Protein AF-A0A1S8A6Z8-F1 (afdb_monomer)

Sequence (229 aa):
MTPSEAELYKDLPVLFHVEEGFFMEPSAETHELKICDEHPGYINPVYGRSSPDAGGDGTSEGERRVVIGFKPFARRQIPLKSEERIRALLRDTMPHLAARSFSLARICWDADTVDRLPLIDWYTASGNGRDDVSDRRDADGDGGSVEGGGRLLLAVGGSGHCFKTMPAMGQVVLELLEGRIDDRTRRAFRWRPEIAQGRDWWDVQGRWGARGEVMDFNKVQGWTGIGED

Radius of gyration: 22.8 Å; Cα contacts (8 Å, |Δi|>4): 322; chains: 1; bounding box: 58×31×69 Å

InterPro domains:
  IPR036188 FAD/NAD(P)-binding domain superfamily [G3DSA:3.50.50.60] (144-196)
  IPR045170 MTOX family [PTHR10961] (4-194)

Foldseek 3Di:
DPPVVLVVQPPPDWDADQAQWIWHRADPVPRAIDIFGFALEAWAFDWDFDDPDDDDPDDDDDGPTDGPDTDDDWDFWAFVVRLVSRLVVCCVPPVVCSPDDHQTGIDDDAAADLLLFWAWAKFKADPVRPDTPSPPPVLPPDDPPPPPIDIDTDGGHNSPPCVVVVVPSVVQNVCNVVVNHDPVSCVRNYDDCPSCVVDDPFDSNPGHYDVNTHHYPVPRPDIDPNPPD

Structure (mmCIF, N/CA/C/O backbone):
data_AF-A0A1S8A6Z8-F1
#
_entry.id   AF-A0A1S8A6Z8-F1
#
loop_
_atom_site.group_PDB
_atom_site.id
_atom_site.type_symbol
_atom_site.label_atom_id
_atom_site.label_alt_id
_atom_site.label_comp_id
_atom_site.label_asym_id
_atom_site.label_entity_id
_atom_site.label_seq_id
_atom_site.pdbx_PDB_ins_code
_atom_site.Cartn_x
_atom_site.Cartn_y
_atom_site.Cartn_z
_atom_site.occupancy
_atom_site.B_iso_or_equiv
_atom_site.auth_seq_id
_atom_site.auth_comp_id
_atom_site.auth_asym_id
_atom_site.auth_atom_id
_atom_site.pdbx_PDB_model_num
ATOM 1 N N . MET A 1 1 ? -7.132 1.508 22.337 1.00 91.50 1 MET A N 1
ATOM 2 C CA . MET A 1 1 ? -7.679 0.526 23.306 1.00 91.50 1 MET A CA 1
ATOM 3 C C . MET A 1 1 ? -7.284 0.980 24.702 1.00 91.50 1 MET A C 1
ATOM 5 O O . MET A 1 1 ? -6.374 1.799 24.807 1.00 91.50 1 MET A O 1
ATOM 9 N N . THR A 1 2 ? -7.963 0.544 25.768 1.00 94.81 2 THR A N 1
ATOM 10 C CA . THR A 1 2 ? -7.416 0.806 27.115 1.00 94.81 2 THR A CA 1
ATOM 11 C C . THR A 1 2 ? -6.123 0.000 27.291 1.00 94.81 2 THR A C 1
ATOM 13 O O . THR A 1 2 ? -5.979 -1.029 26.629 1.00 94.81 2 THR A O 1
ATOM 16 N N . PRO A 1 3 ? -5.194 0.400 28.179 1.00 96.31 3 PRO A N 1
ATOM 17 C CA . PRO A 1 3 ? -3.980 -0.384 28.418 1.00 96.31 3 PRO A CA 1
ATOM 18 C C . PRO A 1 3 ? -4.276 -1.839 28.818 1.00 96.31 3 PRO A C 1
ATOM 20 O O . PRO A 1 3 ? -3.665 -2.764 28.300 1.00 96.31 3 PRO A O 1
ATOM 23 N N . SER A 1 4 ? -5.278 -2.055 29.680 1.00 97.19 4 SER A N 1
ATOM 24 C CA . SER A 1 4 ? -5.689 -3.398 30.111 1.00 97.19 4 SER A CA 1
ATOM 25 C C . SER A 1 4 ? -6.292 -4.243 28.990 1.00 97.19 4 SER A C 1
ATOM 27 O O . SER A 1 4 ? -6.127 -5.457 28.984 1.00 97.19 4 SER A O 1
ATOM 29 N N . GLU A 1 5 ? -7.002 -3.618 28.052 1.00 96.75 5 GLU A N 1
ATOM 30 C CA . GLU A 1 5 ? -7.552 -4.307 26.893 1.00 96.75 5 GLU A CA 1
ATOM 31 C C . GLU A 1 5 ? -6.456 -4.623 25.874 1.00 96.75 5 GLU A C 1
ATOM 33 O O . GLU A 1 5 ? -6.448 -5.722 25.340 1.00 96.75 5 GLU A O 1
ATOM 38 N N . ALA A 1 6 ? -5.521 -3.698 25.634 1.00 97.31 6 ALA A N 1
ATOM 39 C CA . ALA A 1 6 ? -4.411 -3.888 24.701 1.00 97.31 6 ALA A CA 1
ATOM 40 C C . ALA A 1 6 ? -3.494 -5.054 25.103 1.00 97.31 6 ALA A C 1
ATOM 42 O O . ALA A 1 6 ? -3.029 -5.778 24.229 1.00 97.31 6 ALA A O 1
ATOM 43 N N . GLU A 1 7 ? -3.302 -5.293 26.404 1.00 97.19 7 GLU A N 1
ATOM 44 C CA . GLU A 1 7 ? -2.507 -6.426 26.901 1.00 97.19 7 GLU A CA 1
ATOM 45 C C . GLU A 1 7 ? -3.073 -7.787 26.458 1.00 97.19 7 GLU A C 1
ATOM 47 O O . GLU A 1 7 ? -2.315 -8.723 26.221 1.00 97.19 7 GLU A O 1
ATOM 52 N N . LEU A 1 8 ? -4.395 -7.902 26.261 1.00 97.12 8 LEU A N 1
ATOM 53 C CA . LEU A 1 8 ? -5.022 -9.133 25.752 1.00 97.12 8 LEU A CA 1
ATOM 54 C C . LEU A 1 8 ? -4.639 -9.445 24.295 1.00 97.12 8 LEU A C 1
ATOM 56 O O . LEU A 1 8 ? -4.905 -10.545 23.818 1.00 97.12 8 LEU A O 1
ATOM 60 N N . TYR A 1 9 ? -4.058 -8.472 23.590 1.00 97.56 9 TYR A N 1
ATOM 61 C CA . TYR A 1 9 ? -3.721 -8.527 22.169 1.00 97.56 9 TYR A CA 1
ATOM 62 C C . TYR A 1 9 ? -2.212 -8.555 21.911 1.00 97.56 9 TYR A C 1
ATOM 64 O O . TYR A 1 9 ? -1.786 -8.429 20.764 1.00 97.56 9 TYR A O 1
ATOM 72 N N . LYS A 1 10 ? -1.407 -8.692 22.963 1.00 97.38 10 LYS A N 1
ATOM 73 C CA . LYS A 1 10 ? 0.047 -8.732 22.862 1.00 97.38 10 LYS A CA 1
ATOM 74 C C . LYS A 1 10 ? 0.531 -10.037 22.229 1.00 97.38 10 LYS A C 1
ATOM 76 O O . LYS A 1 10 ? -0.042 -11.099 22.479 1.00 97.38 10 LYS A O 1
ATOM 81 N N . ASP A 1 11 ? 1.598 -9.944 21.439 1.00 97.31 11 ASP A N 1
ATOM 82 C CA . ASP A 1 11 ? 2.242 -11.064 20.744 1.00 97.31 11 ASP A CA 1
ATOM 83 C C . ASP A 1 11 ? 1.278 -11.795 19.785 1.00 97.31 11 ASP A C 1
ATOM 85 O O . ASP A 1 11 ? 1.448 -12.978 19.468 1.00 97.31 11 ASP A O 1
ATOM 89 N N . LEU A 1 12 ? 0.241 -11.091 19.311 1.00 97.00 12 LEU A N 1
ATOM 90 C CA . LEU A 1 12 ? -0.694 -11.647 18.344 1.00 97.00 12 LEU A CA 1
ATOM 91 C C . LEU A 1 12 ? -0.006 -11.857 16.992 1.00 97.00 12 LEU A C 1
ATOM 93 O O . LEU A 1 12 ? 0.644 -10.944 16.472 1.00 97.00 12 LEU A O 1
ATOM 97 N N . PRO A 1 13 ? -0.214 -13.019 16.349 1.00 98.12 13 PRO A N 1
ATOM 98 C CA . PRO A 1 13 ? 0.192 -13.174 14.966 1.00 98.12 13 PRO A CA 1
ATOM 99 C C . PRO A 1 13 ? -0.590 -12.194 14.087 1.00 98.12 13 PRO A C 1
ATOM 101 O O . PRO A 1 13 ? -1.750 -11.871 14.354 1.00 98.12 13 PRO A O 1
ATOM 104 N N . VAL A 1 14 ? 0.029 -11.770 12.985 1.00 98.31 14 VAL A N 1
ATOM 105 C CA . VAL A 1 14 ? -0.692 -11.057 11.927 1.00 98.31 14 VAL A CA 1
ATOM 106 C C . VAL A 1 14 ? -1.772 -11.993 11.389 1.00 98.31 14 VAL A C 1
ATOM 108 O O . VAL A 1 14 ? -1.461 -13.035 10.809 1.00 98.31 14 VAL A O 1
ATOM 111 N N . LEU A 1 15 ? -3.037 -11.616 11.555 1.00 98.31 15 LEU A N 1
ATOM 112 C CA . LEU A 1 15 ? -4.138 -12.259 10.851 1.00 98.31 15 LEU A CA 1
ATOM 113 C C . LEU A 1 15 ? -4.282 -11.569 9.502 1.00 98.31 15 LEU A C 1
ATOM 115 O O . LEU A 1 15 ? -4.521 -10.365 9.460 1.00 98.31 15 LEU A O 1
ATOM 119 N N . PHE A 1 16 ? -4.146 -12.325 8.415 1.00 98.50 16 PHE A N 1
ATOM 120 C CA . PHE A 1 16 ? -4.312 -11.821 7.056 1.00 98.50 16 PHE A CA 1
ATOM 121 C C . PHE A 1 16 ? -5.267 -12.709 6.263 1.00 98.50 16 PHE A C 1
ATOM 123 O O . PHE A 1 16 ? -5.003 -13.894 6.062 1.00 98.50 16 PHE A O 1
ATOM 130 N N . HIS A 1 17 ? -6.355 -12.107 5.793 1.00 97.75 17 HIS A N 1
ATOM 131 C CA . HIS A 1 17 ? -7.292 -12.684 4.845 1.00 97.75 17 HIS A CA 1
ATOM 132 C C . HIS A 1 17 ? -7.170 -11.947 3.508 1.00 97.75 17 HIS A C 1
ATOM 134 O O . HIS A 1 17 ? -7.444 -10.750 3.424 1.00 97.75 17 HIS A O 1
ATOM 140 N N . VAL A 1 18 ? -6.775 -12.666 2.454 1.00 96.81 18 VAL A N 1
ATOM 141 C CA . VAL A 1 18 ? -6.385 -12.075 1.159 1.00 96.81 18 VAL A CA 1
ATOM 142 C C . VAL A 1 18 ? -7.516 -11.326 0.439 1.00 96.81 18 VAL A C 1
ATOM 144 O O . VAL A 1 18 ? -7.240 -10.508 -0.428 1.00 96.81 18 VAL A O 1
ATOM 147 N N . GLU A 1 19 ? -8.780 -11.574 0.787 1.00 97.06 19 GLU A N 1
ATOM 148 C CA . GLU A 1 19 ? -9.932 -10.882 0.183 1.00 97.06 19 GLU A CA 1
ATOM 149 C C . GLU A 1 19 ? -10.592 -9.845 1.104 1.00 97.06 19 GLU A C 1
ATOM 151 O O . GLU A 1 19 ? -11.479 -9.112 0.670 1.00 97.06 19 GLU A O 1
ATOM 156 N N . GLU A 1 20 ? -10.188 -9.771 2.374 1.00 97.56 20 GLU A N 1
ATOM 157 C CA . GLU A 1 20 ? -10.876 -8.921 3.359 1.00 97.56 20 GLU A CA 1
ATOM 158 C C . GLU A 1 20 ? -9.945 -7.908 4.011 1.00 97.56 20 GLU A C 1
ATOM 160 O O . GLU A 1 20 ? -10.309 -6.738 4.138 1.00 97.56 20 GLU A O 1
ATOM 165 N N . GLY A 1 21 ? -8.741 -8.321 4.409 1.00 98.44 21 GLY A N 1
ATOM 166 C CA . GLY A 1 21 ? -7.818 -7.447 5.116 1.00 98.44 21 GLY A CA 1
ATOM 167 C C . GLY A 1 21 ? -6.939 -8.143 6.136 1.00 98.44 21 GLY A C 1
ATOM 168 O O . GLY A 1 21 ? -6.897 -9.368 6.256 1.00 98.44 21 GLY A O 1
ATOM 169 N N . PHE A 1 22 ? -6.221 -7.326 6.895 1.00 98.69 22 PHE A N 1
ATOM 170 C CA . PHE A 1 22 ? -5.400 -7.775 8.010 1.00 98.69 22 PHE A CA 1
ATOM 171 C C . PHE A 1 22 ? -5.422 -6.777 9.156 1.00 98.69 22 PHE A C 1
ATOM 173 O O . PHE A 1 22 ? -5.725 -5.593 8.982 1.00 98.69 22 PHE A O 1
ATOM 180 N N . PHE A 1 23 ? -5.005 -7.246 10.323 1.00 98.62 23 PHE A N 1
ATOM 181 C CA . PHE A 1 23 ? -4.648 -6.388 11.441 1.00 98.62 23 PHE A CA 1
ATOM 182 C C . PHE A 1 23 ? -3.351 -6.862 12.091 1.00 98.62 23 PHE A C 1
ATOM 184 O O . PHE A 1 23 ? -2.922 -8.004 11.927 1.00 98.62 23 PHE A O 1
ATOM 191 N N . MET A 1 24 ? -2.708 -5.945 12.803 1.00 98.38 24 MET A N 1
ATOM 192 C CA . MET A 1 24 ? -1.557 -6.23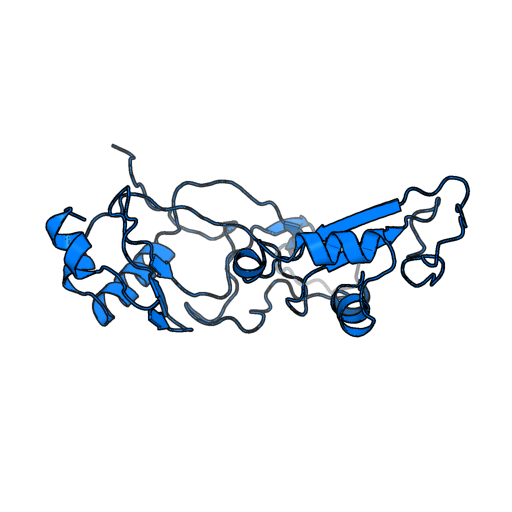3 13.658 1.00 98.38 24 MET A CA 1
ATOM 193 C C . MET A 1 24 ? -1.919 -5.911 15.097 1.00 98.38 24 MET A C 1
ATOM 195 O O . MET A 1 24 ? -2.859 -5.148 15.323 1.00 98.38 24 MET A O 1
ATOM 199 N N . GLU A 1 25 ? -1.168 -6.469 16.043 1.00 98.00 25 GLU A N 1
ATOM 200 C CA . GLU A 1 25 ? -1.324 -6.152 17.460 1.00 98.00 25 GLU A CA 1
ATOM 201 C C . GLU A 1 25 ? -1.286 -4.632 17.730 1.00 98.00 25 GLU A C 1
ATOM 203 O O . GLU A 1 25 ? -0.705 -3.867 16.946 1.00 98.00 25 GLU A O 1
ATOM 208 N N . PRO A 1 26 ? -1.921 -4.163 18.819 1.00 98.31 26 PRO A N 1
ATOM 209 C CA . PRO A 1 26 ? -1.897 -2.759 19.184 1.00 98.31 26 PRO A CA 1
ATOM 210 C C . PRO A 1 26 ? -0.473 -2.243 19.388 1.00 98.31 26 PRO A C 1
ATOM 212 O O . PRO A 1 26 ? 0.385 -2.925 19.943 1.00 98.31 26 PRO A O 1
ATOM 215 N N . SER A 1 27 ? -0.234 -0.992 19.002 1.00 97.50 27 SER A N 1
ATOM 216 C CA . SER A 1 27 ? 1.029 -0.315 19.308 1.00 97.50 27 SER A CA 1
ATOM 217 C C . SER A 1 27 ? 1.299 -0.299 20.818 1.00 97.50 27 SER A C 1
ATOM 219 O O . SER A 1 27 ? 0.431 0.094 21.598 1.00 97.50 27 SER A O 1
ATOM 221 N N . ALA A 1 28 ? 2.529 -0.629 21.220 1.00 95.75 28 ALA A N 1
ATOM 222 C CA . ALA A 1 28 ? 2.969 -0.556 22.615 1.00 95.75 28 ALA A CA 1
ATOM 223 C C . ALA A 1 28 ? 2.973 0.875 23.193 1.00 95.75 28 ALA A C 1
ATOM 225 O O . ALA A 1 28 ? 2.971 1.046 24.407 1.00 95.75 28 ALA A O 1
ATOM 226 N N . GLU A 1 29 ? 2.994 1.905 22.341 1.00 96.06 29 GLU A N 1
ATOM 227 C CA . GLU A 1 29 ? 3.042 3.309 22.769 1.00 96.06 29 GLU A CA 1
ATOM 228 C C . GLU A 1 29 ? 1.648 3.939 22.842 1.00 96.06 29 GLU A C 1
ATOM 230 O O . GLU A 1 29 ? 1.327 4.659 23.785 1.00 96.06 29 GLU A O 1
ATOM 235 N N . THR A 1 30 ? 0.813 3.687 21.831 1.00 97.56 30 THR A N 1
ATOM 236 C CA . THR A 1 30 ? -0.481 4.373 21.665 1.00 97.56 30 THR A CA 1
ATOM 237 C C . THR A 1 30 ? -1.682 3.477 21.952 1.00 97.56 30 THR A C 1
ATOM 239 O O . THR A 1 30 ? -2.800 3.973 22.105 1.00 97.56 30 THR A O 1
ATOM 242 N N . HIS A 1 31 ? -1.478 2.159 22.020 1.00 97.81 31 HIS A N 1
ATOM 243 C CA . HIS A 1 31 ? -2.533 1.149 22.114 1.00 97.81 31 HIS A CA 1
ATOM 244 C C . HIS A 1 31 ? -3.557 1.223 20.963 1.00 97.81 31 HIS A C 1
ATOM 246 O O . HIS A 1 31 ? -4.726 0.845 21.125 1.00 97.81 31 HIS A O 1
ATOM 252 N N . GLU A 1 32 ? -3.144 1.740 19.802 1.00 98.19 32 GLU A N 1
ATOM 253 C CA . GLU A 1 32 ? -3.932 1.748 18.569 1.00 98.19 32 GLU A CA 1
ATOM 254 C C . GLU A 1 32 ? -3.749 0.429 17.808 1.00 98.19 32 GLU A C 1
ATOM 256 O O . GLU A 1 32 ? -2.624 0.027 17.509 1.00 98.19 32 GLU A O 1
ATOM 261 N N . LEU A 1 33 ? -4.863 -0.232 17.477 1.00 98.31 33 LEU A N 1
ATOM 262 C CA . LEU A 1 33 ? -4.906 -1.444 16.658 1.00 98.31 33 LEU A CA 1
ATOM 263 C C . LEU A 1 33 ? -5.032 -1.045 15.183 1.00 98.31 33 LEU A C 1
ATOM 265 O O . LEU A 1 33 ? -6.052 -0.481 14.779 1.00 98.31 33 LEU A O 1
ATOM 269 N N . LYS A 1 34 ? -4.008 -1.327 14.371 1.00 98.56 34 LYS A N 1
ATOM 270 C CA . LYS A 1 34 ? -4.030 -0.987 12.941 1.00 98.56 34 LYS A CA 1
ATOM 271 C C . LYS A 1 34 ? -4.711 -2.089 12.138 1.00 98.56 34 LYS A C 1
ATOM 273 O O . LYS A 1 34 ? -4.309 -3.246 12.222 1.00 98.56 34 LYS A O 1
ATOM 278 N N . ILE A 1 35 ? -5.658 -1.696 11.292 1.00 98.75 35 ILE A N 1
ATOM 279 C CA . ILE A 1 35 ? -6.398 -2.583 10.392 1.00 98.75 35 ILE A CA 1
ATOM 280 C C . ILE A 1 35 ? -6.294 -2.030 8.970 1.00 98.75 35 ILE A C 1
ATOM 282 O O . ILE A 1 35 ? -6.311 -0.812 8.771 1.00 98.75 35 ILE A O 1
ATOM 286 N N . CYS A 1 36 ? -6.180 -2.914 7.989 1.00 98.75 36 CYS A N 1
ATOM 287 C CA . CYS A 1 36 ? -6.230 -2.584 6.569 1.00 98.75 36 CYS A CA 1
ATOM 288 C C . CYS A 1 36 ? -7.302 -3.448 5.907 1.00 98.75 36 CYS A C 1
ATOM 290 O O . CYS A 1 36 ? -7.292 -4.658 6.116 1.00 98.75 36 CYS A O 1
ATOM 292 N N . ASP A 1 37 ? -8.200 -2.849 5.120 1.00 98.56 37 ASP A N 1
ATOM 293 C CA . ASP A 1 37 ? -9.045 -3.598 4.191 1.00 98.56 37 ASP A CA 1
ATOM 294 C C . ASP A 1 37 ? -8.237 -3.978 2.947 1.00 98.56 37 ASP A C 1
ATOM 296 O O . ASP A 1 37 ? -7.605 -3.120 2.329 1.00 98.56 37 ASP A O 1
ATOM 300 N N . GLU A 1 38 ? -8.243 -5.258 2.581 1.00 98.62 38 GLU A N 1
ATOM 301 C CA . GLU A 1 38 ? -7.541 -5.729 1.384 1.00 98.62 38 GLU A CA 1
ATOM 302 C C . GLU A 1 38 ? -8.390 -5.445 0.138 1.00 98.62 38 GLU A C 1
ATOM 304 O O . GLU A 1 38 ? -9.608 -5.649 0.117 1.00 98.62 38 GLU A O 1
ATOM 309 N N . HIS A 1 39 ? -7.742 -4.916 -0.897 1.00 98.56 39 HIS A N 1
ATOM 310 C CA . HIS A 1 39 ? -8.336 -4.638 -2.202 1.00 98.56 39 HIS A CA 1
ATOM 311 C C . HIS A 1 39 ? -7.232 -4.379 -3.244 1.00 98.56 39 HIS A C 1
ATOM 313 O O . HIS A 1 39 ? -6.129 -3.964 -2.871 1.00 98.56 39 HIS A O 1
ATOM 319 N N . PRO A 1 40 ? -7.521 -4.456 -4.558 1.00 98.50 40 PRO A N 1
ATOM 320 C CA . PRO A 1 40 ? -6.519 -4.211 -5.601 1.00 98.50 40 PRO A CA 1
ATOM 321 C C . PRO A 1 40 ? -5.852 -2.833 -5.603 1.00 98.50 40 PRO A C 1
ATOM 323 O O . PRO A 1 40 ? -4.755 -2.686 -6.133 1.00 98.50 40 PRO A O 1
ATOM 326 N N . GLY A 1 41 ? -6.467 -1.836 -4.967 1.00 98.38 41 GLY A N 1
ATOM 327 C CA . GLY A 1 41 ? -5.871 -0.519 -4.751 1.00 98.38 41 GLY A CA 1
ATOM 328 C C . GLY A 1 41 ? -6.738 0.606 -5.292 1.00 98.38 41 GLY A C 1
ATOM 329 O O . GLY A 1 41 ? -7.711 0.379 -6.009 1.00 98.38 41 GLY A O 1
ATOM 330 N N . TYR A 1 42 ? -6.370 1.834 -4.939 1.00 98.62 42 TYR A N 1
ATOM 331 C CA . TYR A 1 42 ? -6.913 3.037 -5.557 1.00 98.62 42 TYR A CA 1
ATOM 332 C C . TYR A 1 42 ? -5.814 3.740 -6.353 1.00 98.62 42 TYR A C 1
ATOM 334 O O . TYR A 1 42 ? -4.711 3.952 -5.848 1.00 98.62 42 TYR A O 1
ATOM 342 N N . ILE A 1 43 ? -6.148 4.177 -7.562 1.00 98.31 43 ILE A N 1
ATOM 343 C CA . ILE A 1 43 ? -5.353 5.103 -8.368 1.00 98.31 43 ILE A CA 1
ATOM 344 C C . ILE A 1 43 ? -6.004 6.490 -8.370 1.00 98.31 43 ILE A C 1
ATOM 346 O O . ILE A 1 43 ? -7.197 6.642 -8.104 1.00 98.31 43 ILE A O 1
ATOM 350 N N . ASN A 1 44 ? -5.216 7.525 -8.672 1.00 98.31 44 ASN A N 1
ATOM 351 C CA . ASN A 1 44 ? -5.724 8.881 -8.907 1.00 98.31 44 ASN A CA 1
ATOM 352 C C . ASN A 1 44 ? -5.356 9.345 -10.326 1.00 98.31 44 ASN A C 1
ATOM 354 O O . ASN A 1 44 ? -4.410 10.130 -10.483 1.00 98.31 44 ASN A O 1
ATOM 358 N N . PRO A 1 45 ? -6.021 8.794 -11.359 1.00 96.88 45 PRO A N 1
ATOM 359 C CA . PRO A 1 45 ? -5.769 9.140 -12.746 1.00 96.88 45 PRO A CA 1
ATOM 360 C C . PRO A 1 45 ? -6.081 10.613 -13.010 1.00 96.88 45 PRO A C 1
ATOM 362 O O . PRO A 1 45 ? -7.092 11.158 -12.566 1.00 96.88 45 PRO A O 1
ATOM 365 N N . VAL A 1 46 ? -5.202 11.244 -13.778 1.00 95.81 46 VAL A N 1
ATOM 366 C CA . VAL A 1 46 ? -5.446 12.525 -14.433 1.00 95.81 46 VAL A CA 1
ATOM 367 C C . VAL A 1 46 ? -5.939 12.212 -15.837 1.00 95.81 46 VAL A C 1
ATOM 369 O O . VAL A 1 46 ? -5.257 11.538 -16.611 1.00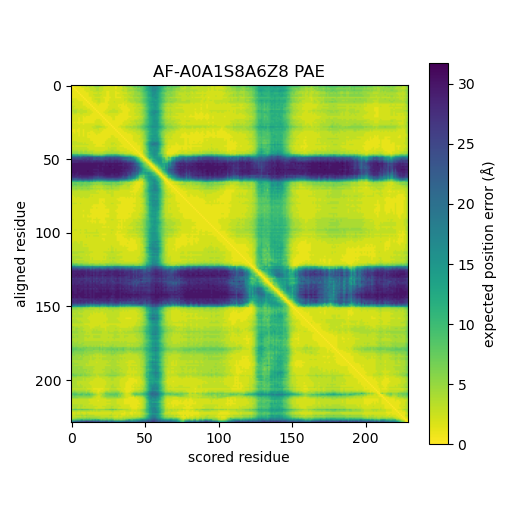 95.81 46 VAL A O 1
ATOM 372 N N . TYR A 1 47 ? -7.136 12.691 -16.157 1.00 93.50 47 TYR A N 1
ATOM 373 C CA . TYR A 1 47 ? -7.772 12.457 -17.445 1.00 93.50 47 TYR A CA 1
ATOM 374 C C . TYR A 1 47 ? -7.514 13.622 -18.404 1.00 93.50 47 TYR A C 1
ATOM 376 O O . TYR A 1 47 ? -7.783 14.777 -18.073 1.00 93.50 47 TYR A O 1
ATOM 384 N N . GLY A 1 48 ? -7.023 13.308 -19.601 1.00 87.38 48 GLY A N 1
ATOM 385 C CA . GLY A 1 48 ? -6.918 14.232 -20.728 1.00 87.38 48 GLY A CA 1
ATOM 386 C C . GLY A 1 48 ? -8.028 14.005 -21.755 1.00 87.38 48 GLY A C 1
ATOM 387 O O . GLY A 1 48 ? -8.720 12.981 -21.739 1.00 87.38 48 GLY A O 1
ATOM 388 N N . ARG A 1 49 ? -8.189 14.958 -22.677 1.00 80.12 49 ARG A N 1
ATOM 389 C CA . ARG A 1 49 ? -9.015 14.764 -23.876 1.00 80.12 49 ARG A CA 1
ATOM 390 C C . ARG A 1 49 ? -8.248 13.909 -24.883 1.00 80.12 49 ARG A C 1
ATOM 392 O O . ARG A 1 49 ? -7.083 14.192 -25.149 1.00 80.12 49 ARG A O 1
ATOM 399 N N . SER A 1 50 ? -8.889 12.895 -25.460 1.00 65.38 50 SER A N 1
ATOM 400 C CA . SER A 1 50 ? -8.362 12.232 -26.656 1.00 65.38 50 SER A CA 1
ATOM 401 C C . SER A 1 50 ? -8.447 13.188 -27.851 1.00 65.38 50 SER A C 1
ATOM 403 O O . SER A 1 50 ? -9.504 13.783 -28.066 1.00 65.38 50 SER A O 1
ATOM 405 N N . SER A 1 51 ? -7.377 13.332 -28.640 1.00 54.97 51 SER A N 1
ATOM 406 C CA . SER A 1 51 ? -7.466 14.042 -29.926 1.00 54.97 51 SER A CA 1
ATOM 407 C C . SER A 1 51 ? -8.366 13.246 -30.885 1.00 54.97 51 SER A C 1
ATOM 409 O O . SER A 1 51 ? -8.241 12.018 -30.922 1.00 54.97 51 SER A O 1
ATOM 411 N N . PRO A 1 52 ? -9.271 13.885 -31.645 1.00 52.72 52 PRO A N 1
ATOM 412 C CA . PRO A 1 52 ? -10.140 13.203 -32.594 1.00 52.72 52 PRO A CA 1
ATOM 413 C C . PRO A 1 52 ? -9.381 12.909 -33.895 1.00 52.72 52 PRO A C 1
ATOM 415 O O . PRO A 1 52 ? -9.708 13.474 -34.924 1.00 52.72 52 PRO A O 1
ATOM 418 N N . ASP A 1 53 ? -8.366 12.046 -33.869 1.00 51.81 53 ASP A N 1
ATOM 419 C CA . ASP A 1 53 ? -7.672 11.621 -35.093 1.00 51.81 53 ASP A CA 1
ATOM 420 C C . ASP A 1 53 ? -7.449 10.107 -35.103 1.00 51.81 53 ASP A C 1
ATOM 422 O O . ASP A 1 53 ? -6.371 9.607 -34.791 1.00 51.81 53 ASP A O 1
ATOM 426 N N . ALA A 1 54 ? -8.511 9.382 -35.464 1.00 43.81 54 ALA A N 1
ATOM 427 C CA . ALA A 1 54 ? -8.452 8.074 -36.120 1.00 43.81 54 ALA A CA 1
ATOM 428 C C . ALA A 1 54 ? -9.841 7.711 -36.685 1.00 43.81 54 ALA A C 1
ATOM 430 O O . ALA A 1 54 ? -10.601 6.991 -36.049 1.00 43.81 54 ALA A O 1
ATOM 431 N N . GLY A 1 55 ? -10.184 8.247 -37.864 1.00 46.25 55 GLY A N 1
ATOM 432 C CA . GLY A 1 55 ? -11.070 7.621 -38.867 1.00 46.25 55 GLY A CA 1
ATOM 433 C C . GLY A 1 55 ? -12.351 6.893 -38.421 1.00 46.25 55 GLY A C 1
ATOM 434 O O . GLY A 1 55 ? -12.667 5.861 -39.005 1.00 46.25 55 GLY A O 1
ATOM 435 N N . GLY A 1 56 ? -13.080 7.389 -37.420 1.00 47.88 56 GLY A N 1
ATOM 436 C CA . GLY A 1 56 ? -14.317 6.776 -36.929 1.00 47.88 56 GLY A CA 1
ATOM 437 C C . GLY A 1 56 ? -15.561 7.497 -37.438 1.00 47.88 56 GLY A C 1
ATOM 438 O O . GLY A 1 56 ? -15.716 8.696 -37.217 1.00 47.88 56 GLY A O 1
ATOM 439 N N . ASP A 1 57 ? -16.436 6.754 -38.109 1.00 44.72 57 ASP A N 1
ATOM 440 C CA . ASP A 1 57 ? -17.767 7.168 -38.551 1.00 44.72 57 ASP A CA 1
ATOM 441 C C . ASP A 1 57 ? -18.609 7.694 -37.375 1.00 44.72 57 ASP A C 1
ATOM 443 O O . ASP A 1 57 ? -19.020 6.931 -36.508 1.00 44.72 57 ASP A O 1
ATOM 447 N N . GLY A 1 58 ? -18.800 9.015 -37.323 1.00 47.31 58 GLY A N 1
ATOM 448 C CA . GLY A 1 58 ? -20.111 9.660 -37.183 1.00 47.31 58 GLY A CA 1
ATOM 449 C C . GLY A 1 58 ? -21.031 9.364 -35.992 1.00 47.31 58 GLY A C 1
ATOM 450 O O . GLY A 1 58 ? -22.086 9.992 -35.922 1.00 47.31 58 GLY A O 1
ATOM 451 N N . THR A 1 59 ? -20.704 8.484 -35.046 1.00 45.62 59 THR A N 1
ATOM 452 C CA . THR A 1 59 ? -21.607 8.154 -33.934 1.00 45.62 59 THR A CA 1
ATOM 453 C C . THR A 1 59 ? -21.167 8.829 -32.644 1.00 45.62 59 THR A C 1
ATOM 455 O O . THR A 1 59 ? -20.112 8.542 -32.081 1.00 45.62 59 THR A O 1
ATOM 458 N N . SER A 1 60 ? -22.009 9.744 -32.176 1.00 49.78 60 SER A N 1
ATOM 459 C CA . SER A 1 60 ? -21.918 10.441 -30.900 1.00 49.78 60 SER A CA 1
ATOM 460 C C . SER A 1 60 ? -21.950 9.471 -29.710 1.00 49.78 60 SER A C 1
ATOM 462 O O . SER A 1 60 ? -23.024 9.113 -29.233 1.00 49.78 60 SER A O 1
ATOM 464 N N . GLU A 1 61 ? -20.785 9.110 -29.181 1.00 46.69 61 GLU A N 1
ATOM 465 C CA . GLU A 1 61 ? -20.627 8.602 -27.815 1.00 46.69 61 GLU A CA 1
ATOM 466 C C . GLU A 1 61 ? -19.530 9.417 -27.116 1.00 46.69 61 GLU A C 1
ATOM 468 O O . GLU A 1 61 ? -18.525 9.777 -27.726 1.00 46.69 61 GLU A O 1
ATOM 473 N N . GLY A 1 62 ? -19.796 9.813 -25.867 1.00 51.59 62 GLY A N 1
ATOM 474 C CA . GLY A 1 62 ? -19.141 10.921 -25.161 1.00 51.59 62 GLY A CA 1
ATOM 475 C C . GLY A 1 62 ? -17.608 10.922 -25.165 1.00 51.59 62 GLY A C 1
ATOM 476 O O . GLY A 1 62 ? -16.978 9.873 -25.243 1.00 51.59 62 GLY A O 1
ATOM 477 N N . GLU A 1 63 ? -17.024 12.127 -25.045 1.00 53.56 63 GLU A N 1
ATOM 478 C CA . GLU A 1 63 ? -15.573 12.384 -25.010 1.00 53.56 63 GLU A CA 1
ATOM 479 C C . GLU A 1 63 ? -14.806 11.253 -24.302 1.00 53.56 63 GLU A C 1
ATOM 481 O O . GLU A 1 63 ? -14.847 11.121 -23.073 1.00 53.56 63 GLU A O 1
ATOM 486 N N . ARG A 1 64 ? -14.094 10.429 -25.080 1.00 61.06 64 ARG A N 1
ATOM 487 C CA . ARG A 1 64 ? -13.301 9.315 -24.559 1.00 61.06 64 ARG A CA 1
ATOM 488 C C . ARG A 1 64 ? -12.113 9.896 -23.791 1.00 61.06 64 ARG A C 1
ATOM 490 O O . ARG A 1 64 ? -11.116 10.326 -24.363 1.00 61.06 64 ARG A O 1
ATOM 497 N N . ARG A 1 65 ? -12.236 9.983 -22.470 1.00 76.25 65 ARG A N 1
ATOM 498 C CA . ARG A 1 65 ? -11.156 10.467 -21.605 1.00 76.25 65 ARG A CA 1
ATOM 499 C C . ARG A 1 65 ? -10.053 9.421 -21.530 1.00 76.25 65 ARG A C 1
ATOM 501 O O . ARG A 1 65 ? -10.317 8.267 -21.206 1.00 76.25 65 ARG A O 1
ATOM 508 N N . VAL A 1 66 ? -8.822 9.837 -21.805 1.00 86.00 66 VAL A N 1
ATOM 509 C CA . VAL A 1 66 ? -7.629 8.984 -21.712 1.00 86.00 66 VAL A CA 1
ATOM 510 C C . VAL A 1 66 ? -6.848 9.329 -20.451 1.00 86.00 66 VAL A C 1
ATOM 512 O O . VAL A 1 66 ? -6.767 10.497 -20.066 1.00 86.00 66 VAL A O 1
ATOM 515 N N . VAL A 1 67 ? -6.290 8.320 -19.783 1.00 91.38 67 VAL A N 1
ATOM 516 C CA . VAL A 1 67 ? -5.408 8.535 -18.629 1.00 91.38 67 VAL A CA 1
ATOM 517 C C . VAL A 1 67 ? -4.074 9.071 -19.145 1.00 91.38 67 VAL A C 1
ATOM 519 O O . VAL A 1 67 ? -3.399 8.398 -19.918 1.00 91.38 67 VAL A O 1
ATOM 522 N N . ILE A 1 68 ? -3.706 10.286 -18.733 1.00 92.25 68 ILE A N 1
ATOM 523 C CA . ILE A 1 68 ? -2.450 10.951 -19.135 1.00 92.25 68 ILE A CA 1
ATOM 524 C C . ILE A 1 68 ? -1.406 10.978 -18.013 1.00 92.25 68 ILE A C 1
ATOM 526 O O . ILE A 1 68 ? -0.293 11.458 -18.205 1.00 92.25 68 ILE A O 1
ATOM 530 N N . GLY A 1 69 ? -1.764 10.487 -16.829 1.00 93.62 69 GLY A N 1
ATOM 531 C CA . GLY A 1 69 ? -0.868 10.399 -15.686 1.00 93.62 69 GLY A CA 1
ATOM 532 C C . GLY A 1 69 ? -1.612 10.094 -14.395 1.00 93.62 69 GLY A C 1
ATOM 533 O O . GLY A 1 69 ? -2.826 9.897 -14.392 1.00 93.62 69 GLY A O 1
ATOM 534 N N . PHE A 1 70 ? -0.874 10.098 -13.288 1.00 96.56 70 PHE A N 1
ATOM 535 C CA . PHE A 1 70 ? -1.392 9.841 -11.948 1.00 96.56 70 PHE A CA 1
ATOM 536 C C . PHE A 1 70 ? -0.831 10.866 -10.973 1.00 96.56 70 PHE A C 1
ATOM 538 O O . PHE A 1 70 ? 0.341 11.234 -11.066 1.00 96.56 70 PHE A O 1
ATOM 545 N N . LYS A 1 71 ? -1.653 11.323 -10.027 1.00 96.62 71 LYS A N 1
ATOM 546 C CA . LYS A 1 71 ? -1.229 12.321 -9.039 1.00 96.62 71 LYS A CA 1
ATOM 547 C C . LYS A 1 71 ? -1.511 11.846 -7.613 1.00 96.62 71 LYS A C 1
ATOM 549 O O . LYS A 1 71 ? -2.654 11.943 -7.170 1.00 96.62 71 LYS A O 1
ATOM 554 N N . PRO A 1 72 ? -0.500 11.384 -6.861 1.00 98.06 72 PRO A N 1
ATOM 555 C CA . PRO A 1 72 ? -0.665 11.114 -5.440 1.00 98.06 72 PRO A CA 1
ATOM 556 C C . PRO A 1 72 ? -1.108 12.369 -4.678 1.00 98.06 72 PRO A C 1
ATOM 558 O O . PRO A 1 72 ? -0.743 13.494 -5.027 1.00 98.06 72 PRO A O 1
ATOM 561 N N . PHE A 1 73 ? -1.879 12.175 -3.614 1.00 98.44 73 PHE A N 1
ATOM 562 C CA . PHE A 1 73 ? -2.231 13.230 -2.666 1.00 98.44 73 PHE A CA 1
ATOM 563 C C . PHE A 1 73 ? -2.216 12.686 -1.240 1.00 98.44 73 PHE A C 1
ATOM 565 O O . PHE A 1 73 ? -2.424 11.494 -1.014 1.00 98.44 73 PHE A O 1
ATOM 572 N N . ALA A 1 74 ? -1.971 13.564 -0.271 1.00 98.38 74 ALA A N 1
ATOM 573 C CA . ALA A 1 74 ? -2.056 13.218 1.140 1.00 98.38 74 ALA A CA 1
ATOM 574 C C . ALA A 1 74 ? -3.487 13.430 1.643 1.00 98.38 74 ALA A C 1
ATOM 576 O O . ALA A 1 74 ? -4.096 14.468 1.383 1.00 98.38 74 ALA A O 1
ATOM 577 N N . ARG A 1 75 ? -4.019 12.459 2.390 1.00 97.94 75 ARG A N 1
ATOM 578 C CA . ARG A 1 75 ? -5.296 12.599 3.092 1.00 97.94 75 ARG A CA 1
ATOM 579 C C . ARG A 1 75 ? -5.312 11.732 4.349 1.00 97.94 75 ARG A C 1
ATOM 581 O O . ARG A 1 75 ? -5.018 10.540 4.287 1.00 97.94 75 ARG A O 1
ATOM 588 N N . ARG A 1 76 ? -5.671 12.342 5.482 1.00 98.31 76 ARG A N 1
ATOM 589 C CA . ARG A 1 76 ? -5.855 11.686 6.791 1.00 98.31 76 ARG A CA 1
ATOM 590 C C . ARG A 1 76 ? -7.312 11.268 7.015 1.00 98.31 76 ARG A C 1
ATOM 592 O O . ARG A 1 76 ? -7.891 11.538 8.052 1.00 98.31 76 ARG A O 1
ATOM 599 N N . GLN A 1 77 ? -7.893 10.670 5.984 1.00 98.50 77 GLN A N 1
ATOM 600 C CA . GLN A 1 77 ? -9.217 10.058 5.962 1.00 98.50 77 GLN A CA 1
ATOM 601 C C . GLN A 1 77 ? -9.156 8.899 4.959 1.00 98.50 77 GLN A C 1
ATOM 603 O O . GLN A 1 77 ? -8.265 8.877 4.099 1.00 98.50 77 GLN A O 1
ATOM 608 N N . ILE A 1 78 ? -10.103 7.969 5.031 1.00 98.75 78 ILE A N 1
ATOM 609 C CA . ILE A 1 78 ? -10.281 6.894 4.041 1.00 98.75 78 ILE A CA 1
ATOM 610 C C . ILE A 1 78 ? -11.660 7.008 3.379 1.00 98.75 78 ILE A C 1
ATOM 612 O O . ILE A 1 78 ? -12.541 7.680 3.921 1.00 98.75 78 ILE A O 1
ATOM 616 N N . PRO A 1 79 ? -11.879 6.405 2.199 1.00 98.62 79 PRO A N 1
ATOM 617 C CA . PRO A 1 79 ? -13.214 6.316 1.620 1.00 98.62 79 PRO A CA 1
ATOM 618 C C . PRO A 1 79 ? -14.183 5.613 2.579 1.00 98.62 79 PRO A C 1
ATOM 620 O O . PRO A 1 79 ? -13.807 4.628 3.215 1.00 98.62 79 PRO A O 1
ATOM 623 N N . LEU A 1 80 ? -15.449 6.039 2.623 1.00 98.56 80 LEU A N 1
ATOM 624 C CA . LEU A 1 80 ? -16.470 5.384 3.464 1.00 98.56 80 LEU A CA 1
ATOM 625 C C . LEU A 1 80 ? -16.608 3.884 3.148 1.00 98.56 80 LEU A C 1
ATOM 627 O O . LEU A 1 80 ? -16.806 3.066 4.039 1.00 98.56 80 LEU A O 1
ATOM 631 N N . LYS A 1 81 ? -16.412 3.494 1.881 1.00 98.19 81 LYS A N 1
ATOM 632 C CA . LYS A 1 81 ? -16.391 2.082 1.470 1.00 98.19 81 LYS A CA 1
ATOM 633 C C . LYS A 1 81 ? -15.224 1.280 2.052 1.00 98.19 81 LYS A C 1
ATOM 635 O O . LYS A 1 81 ? -15.380 0.081 2.246 1.00 98.19 81 LYS A O 1
ATOM 640 N N . SER A 1 82 ? -14.087 1.913 2.335 1.00 98.56 82 SER A N 1
ATOM 641 C CA . SER A 1 82 ? -12.985 1.258 3.051 1.00 98.56 82 SER A CA 1
ATOM 642 C C . SER A 1 82 ? -13.333 1.063 4.525 1.00 98.56 82 SER A C 1
ATOM 644 O O . SER A 1 82 ? -13.145 -0.027 5.052 1.00 98.56 82 SER A O 1
ATOM 646 N N . GLU A 1 83 ? -13.941 2.061 5.176 1.00 98.62 83 GLU A N 1
ATOM 647 C CA . GLU A 1 83 ? -14.458 1.895 6.542 1.00 98.62 83 GLU A CA 1
ATOM 648 C C . GLU A 1 83 ? -15.481 0.750 6.632 1.00 98.62 83 GLU A C 1
ATOM 650 O O . GLU A 1 83 ? -15.369 -0.098 7.517 1.00 98.62 83 GLU A O 1
ATOM 655 N N . GLU A 1 84 ? -16.447 0.682 5.710 1.00 98.44 84 GLU A N 1
ATOM 656 C CA . GLU A 1 84 ? -17.439 -0.403 5.664 1.00 98.44 84 GLU A CA 1
ATOM 657 C C . GLU A 1 84 ? -16.779 -1.794 5.618 1.00 98.44 84 GLU A C 1
ATOM 659 O O . GLU A 1 84 ? -17.222 -2.702 6.330 1.00 98.44 84 GLU A O 1
ATOM 664 N N . ARG A 1 85 ? -15.709 -1.952 4.822 1.00 98.62 85 ARG A N 1
ATOM 665 C CA . ARG A 1 85 ? -14.945 -3.206 4.698 1.00 98.62 85 ARG A CA 1
ATOM 666 C C . ARG A 1 85 ? -14.114 -3.519 5.936 1.00 98.62 85 ARG A C 1
ATOM 668 O O . ARG A 1 85 ? -14.171 -4.646 6.415 1.00 98.62 85 ARG A O 1
ATOM 675 N N . ILE A 1 86 ? -13.433 -2.531 6.518 1.00 98.69 86 ILE A N 1
ATOM 676 C CA . ILE A 1 86 ? -12.724 -2.697 7.800 1.00 98.69 86 ILE A CA 1
ATOM 677 C C . ILE A 1 86 ? -13.701 -3.176 8.881 1.00 98.69 86 ILE A C 1
ATOM 679 O O . ILE A 1 86 ? -13.408 -4.104 9.634 1.00 98.69 86 ILE A O 1
ATOM 683 N N . ARG A 1 87 ? -14.898 -2.579 8.944 1.00 98.69 87 ARG A N 1
ATOM 684 C CA . ARG A 1 87 ? -15.939 -2.995 9.892 1.00 98.69 87 ARG A CA 1
ATOM 685 C C . ARG A 1 87 ? -16.487 -4.390 9.587 1.00 98.69 87 ARG A C 1
ATOM 687 O O . ARG A 1 87 ? -16.924 -5.051 10.522 1.00 98.69 87 ARG A O 1
ATOM 694 N N . ALA A 1 88 ? -16.493 -4.831 8.328 1.00 98.38 88 ALA A N 1
ATOM 695 C CA . ALA A 1 88 ? -16.858 -6.200 7.956 1.00 98.38 88 ALA A CA 1
ATOM 696 C C . ALA A 1 88 ? -15.838 -7.208 8.486 1.00 98.38 88 ALA A C 1
ATOM 698 O O . ALA A 1 88 ? -16.218 -8.044 9.298 1.00 98.38 88 ALA A O 1
ATOM 699 N N . LEU A 1 89 ? -14.552 -7.010 8.183 1.00 98.50 89 LEU A N 1
ATOM 700 C CA . LEU A 1 89 ? -13.469 -7.833 8.727 1.00 98.50 89 LEU A CA 1
ATOM 701 C C . LEU A 1 89 ? -13.533 -7.916 10.261 1.00 98.50 89 LEU A C 1
ATOM 703 O O . LEU A 1 89 ? -13.385 -8.986 10.849 1.00 98.50 89 LEU A O 1
ATOM 707 N N . LEU A 1 90 ? -13.789 -6.788 10.933 1.00 98.62 90 LEU A N 1
ATOM 708 C CA . LEU A 1 90 ? -13.948 -6.771 12.386 1.00 98.62 90 LEU A CA 1
ATOM 709 C C . LEU A 1 90 ? -15.168 -7.557 12.867 1.00 98.62 90 LEU A C 1
ATOM 711 O O . LEU A 1 90 ? -15.082 -8.170 13.923 1.00 98.62 90 LEU A O 1
ATOM 715 N N . ARG A 1 91 ? -16.296 -7.559 12.149 1.00 98.62 91 ARG A N 1
ATOM 716 C CA . ARG A 1 91 ? -17.454 -8.385 12.535 1.00 98.62 91 ARG A CA 1
ATOM 717 C C . ARG A 1 91 ? -17.118 -9.873 12.495 1.00 98.62 91 ARG A C 1
ATOM 719 O O . ARG A 1 91 ? -17.557 -10.592 13.388 1.00 98.62 91 ARG A O 1
ATOM 726 N N . ASP A 1 92 ? -16.315 -10.290 11.524 1.00 98.06 92 ASP A N 1
ATOM 727 C CA . ASP A 1 92 ? -15.975 -11.701 11.326 1.00 98.06 92 ASP A CA 1
ATOM 728 C C . ASP A 1 92 ? -14.851 -12.178 12.259 1.00 98.06 92 ASP A C 1
ATOM 730 O O . ASP A 1 92 ? -14.788 -13.356 12.609 1.00 98.06 92 ASP A O 1
ATOM 734 N N . THR A 1 93 ? -13.991 -11.266 12.728 1.00 98.25 93 THR A N 1
ATOM 735 C CA . THR A 1 93 ? -12.797 -11.616 13.524 1.00 98.25 93 THR A CA 1
ATOM 736 C C . THR A 1 93 ? -12.823 -11.119 14.972 1.00 98.25 93 THR A C 1
ATOM 738 O O . THR A 1 93 ? -12.410 -11.837 15.882 1.00 98.25 93 THR A O 1
ATOM 741 N N . MET A 1 94 ? -13.291 -9.894 15.217 1.00 97.75 94 MET A N 1
ATOM 742 C CA . MET A 1 94 ? -13.264 -9.211 16.520 1.00 97.75 94 MET A CA 1
ATOM 743 C C . MET A 1 94 ? -14.541 -8.371 16.729 1.00 97.75 94 MET A C 1
ATOM 745 O O . MET A 1 94 ? -14.476 -7.137 16.817 1.00 97.75 94 MET A O 1
ATOM 749 N N . PRO A 1 95 ? -15.729 -9.005 16.789 1.00 98.31 95 PRO A N 1
ATOM 750 C CA . PRO A 1 95 ? -17.017 -8.314 16.676 1.00 98.31 95 PRO A CA 1
ATOM 751 C C . PRO A 1 95 ? -17.263 -7.263 17.764 1.00 98.31 95 PRO A C 1
ATOM 753 O O . PRO A 1 95 ? -17.913 -6.247 17.512 1.00 98.31 95 PRO A O 1
ATOM 756 N N . HIS A 1 96 ? -16.696 -7.442 18.958 1.00 97.88 96 HIS A N 1
ATOM 757 C CA . HIS A 1 96 ? -16.760 -6.478 20.064 1.00 97.88 96 HIS A CA 1
ATOM 758 C C . HIS A 1 96 ? -16.006 -5.163 19.793 1.00 97.88 96 HIS A C 1
ATOM 760 O O . HIS A 1 96 ? -16.192 -4.187 20.524 1.00 97.88 96 HIS A O 1
ATOM 766 N N . LEU A 1 97 ? -15.179 -5.107 18.744 1.00 98.00 97 LEU A N 1
ATOM 767 C CA . LEU A 1 97 ? -14.497 -3.894 18.282 1.00 98.00 97 LEU A CA 1
ATOM 768 C C . LEU A 1 97 ? -15.167 -3.259 17.050 1.00 98.00 97 LEU A C 1
ATOM 770 O O . LEU A 1 97 ? -14.903 -2.094 16.756 1.00 98.00 97 LEU A O 1
ATOM 774 N N . ALA A 1 98 ? -16.058 -3.970 16.350 1.00 98.19 98 ALA A N 1
ATOM 775 C CA . ALA A 1 98 ? -16.561 -3.581 15.025 1.00 98.19 98 ALA A CA 1
ATOM 776 C C . ALA A 1 98 ? -17.319 -2.241 14.979 1.00 98.19 98 ALA A C 1
ATOM 778 O O . ALA A 1 98 ? -17.348 -1.579 13.938 1.00 98.19 98 ALA A O 1
ATOM 779 N N . ALA A 1 99 ? -17.921 -1.827 16.097 1.00 97.88 99 ALA A N 1
ATOM 780 C CA . ALA A 1 99 ? -18.659 -0.567 16.220 1.00 97.88 99 ALA A CA 1
ATOM 781 C C . ALA A 1 99 ? -17.829 0.586 16.812 1.00 97.88 99 ALA A C 1
ATOM 783 O O . ALA A 1 99 ? -18.342 1.694 16.949 1.00 97.88 99 ALA A O 1
ATOM 784 N N . ARG A 1 100 ? -16.560 0.361 17.179 1.00 97.44 100 ARG A N 1
ATOM 785 C CA . ARG A 1 100 ? -15.728 1.419 17.769 1.00 97.44 100 ARG A CA 1
ATOM 786 C C . ARG A 1 100 ? -15.397 2.502 16.746 1.00 97.44 100 ARG A C 1
ATOM 788 O O . ARG A 1 100 ? -15.249 2.225 15.551 1.00 97.44 100 ARG A O 1
ATOM 795 N N . SER A 1 101 ? -15.275 3.736 17.224 1.00 96.94 101 SER 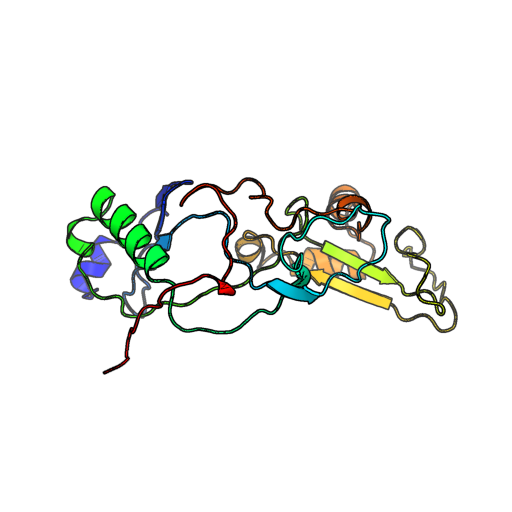A N 1
ATOM 796 C CA . SER A 1 101 ? -14.780 4.856 16.425 1.00 96.94 101 SER A CA 1
ATOM 797 C C . SER A 1 101 ? -13.306 4.646 16.084 1.00 96.94 101 SER A C 1
ATOM 799 O O . SER A 1 101 ? -12.530 4.187 16.923 1.00 96.94 101 SER A O 1
ATOM 801 N N . PHE A 1 102 ? -12.912 4.99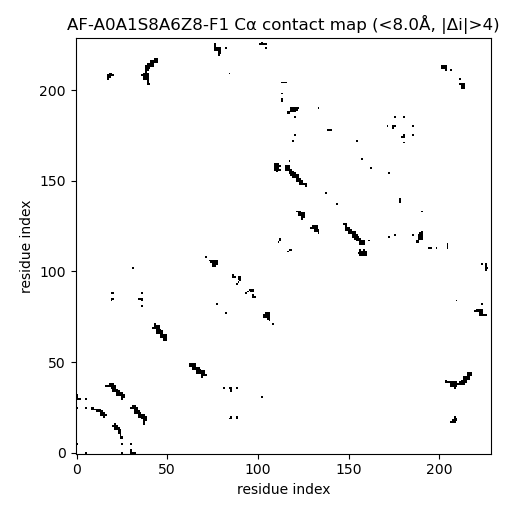8 14.862 1.00 98.12 102 PHE A N 1
ATOM 802 C CA . PHE A 1 102 ? -11.500 5.042 14.494 1.00 98.12 102 PHE A CA 1
ATOM 803 C C . PHE A 1 102 ? -10.850 6.278 15.118 1.00 98.12 102 PHE A C 1
ATOM 805 O O . PHE A 1 102 ? -11.390 7.375 15.011 1.00 98.12 102 PHE A O 1
ATOM 812 N N . SER A 1 103 ? -9.690 6.105 15.753 1.00 97.00 103 SER A N 1
ATOM 813 C CA . SER A 1 103 ? -8.875 7.221 16.254 1.00 97.00 103 SER A CA 1
ATOM 814 C C . SER A 1 103 ? -8.098 7.916 15.135 1.00 97.00 103 SER A C 1
ATOM 816 O O . SER A 1 103 ? -7.800 9.105 15.222 1.00 97.00 103 SER A O 1
ATOM 818 N N . LEU A 1 104 ? -7.781 7.178 14.067 1.00 97.88 104 LEU A N 1
ATOM 819 C CA . LEU A 1 104 ? -7.019 7.651 12.921 1.00 97.88 104 LEU A CA 1
ATOM 820 C C . LEU A 1 104 ? -7.362 6.823 11.680 1.00 97.88 104 LEU A C 1
ATOM 822 O O . LEU A 1 104 ? -7.494 5.604 11.754 1.00 97.88 104 LEU A O 1
ATOM 826 N N . ALA A 1 105 ? -7.418 7.472 10.517 1.00 98.56 105 ALA A N 1
ATOM 827 C CA . ALA A 1 105 ? -7.389 6.796 9.225 1.00 98.56 105 ALA A CA 1
ATOM 828 C C . ALA A 1 105 ? -6.573 7.614 8.218 1.00 98.56 105 ALA A C 1
ATOM 830 O O . ALA A 1 105 ? -6.477 8.837 8.319 1.00 98.56 105 ALA A O 1
ATOM 831 N N . ARG A 1 106 ? -5.951 6.956 7.238 1.00 98.69 106 ARG A N 1
ATOM 832 C CA . ARG A 1 106 ? -5.265 7.635 6.131 1.00 98.69 106 ARG A CA 1
ATOM 833 C C . ARG A 1 106 ? -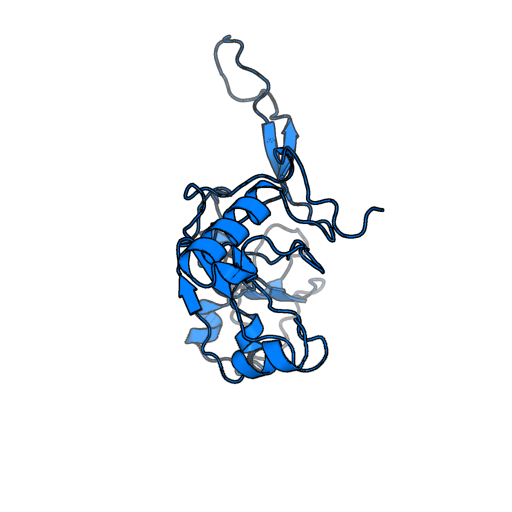5.160 6.734 4.916 1.00 98.69 106 ARG A C 1
ATOM 835 O O . ARG A 1 106 ? -5.109 5.516 5.053 1.00 98.69 106 ARG A O 1
ATOM 842 N N . ILE A 1 107 ? -4.991 7.347 3.753 1.00 98.69 107 ILE A N 1
ATOM 843 C CA . ILE A 1 107 ? -4.491 6.636 2.575 1.00 98.69 107 ILE A CA 1
ATOM 844 C C . ILE A 1 107 ? -2.964 6.479 2.642 1.00 98.69 107 ILE A C 1
ATOM 846 O O . ILE A 1 107 ? -2.254 7.247 3.306 1.00 98.69 107 ILE A O 1
ATOM 850 N N . CYS A 1 108 ? -2.449 5.459 1.962 1.00 98.62 108 CYS A N 1
ATOM 851 C CA . CYS A 1 108 ? -1.024 5.177 1.839 1.00 98.62 108 CYS A CA 1
ATOM 852 C C . CYS A 1 108 ? -0.706 4.881 0.374 1.00 98.62 108 CYS A C 1
ATOM 854 O O . CYS A 1 108 ? -1.414 4.100 -0.251 1.00 98.62 108 CYS A O 1
ATOM 856 N N . TRP A 1 109 ? 0.338 5.514 -0.159 1.00 98.69 109 TRP A N 1
ATOM 857 C CA . TRP A 1 109 ? 0.747 5.360 -1.552 1.00 98.69 109 TRP A CA 1
ATOM 858 C C . TRP A 1 109 ? 1.988 4.476 -1.661 1.00 98.69 109 TRP A C 1
ATOM 860 O O . TRP A 1 109 ? 2.895 4.575 -0.837 1.00 98.69 109 TRP A O 1
ATOM 870 N N . ASP A 1 110 ? 2.015 3.666 -2.711 1.00 98.56 110 ASP A N 1
ATOM 871 C CA . ASP A 1 110 ? 3.185 2.974 -3.252 1.00 98.56 110 ASP A CA 1
ATOM 872 C C . ASP A 1 110 ? 3.058 2.984 -4.791 1.00 98.56 110 ASP A C 1
ATOM 874 O O . ASP A 1 110 ? 2.062 3.482 -5.328 1.00 98.56 110 ASP A O 1
ATOM 878 N N . ALA A 1 111 ? 4.052 2.466 -5.506 1.00 98.38 111 ALA A N 1
ATOM 879 C CA . ALA A 1 111 ? 4.045 2.347 -6.958 1.00 98.38 111 ALA A CA 1
ATOM 880 C C . ALA A 1 111 ? 4.348 0.907 -7.384 1.00 98.38 111 ALA A C 1
ATOM 882 O O . ALA A 1 111 ? 5.392 0.352 -7.035 1.00 98.38 111 ALA A O 1
ATOM 883 N N . ASP A 1 112 ? 3.445 0.325 -8.173 1.00 98.56 112 ASP A N 1
ATOM 884 C CA . ASP A 1 112 ? 3.622 -0.997 -8.767 1.00 98.56 112 ASP A CA 1
ATOM 885 C C . ASP A 1 112 ? 4.387 -0.911 -10.096 1.00 98.56 112 ASP A C 1
ATOM 887 O O . ASP A 1 112 ? 4.019 -0.159 -11.011 1.00 98.56 112 ASP A O 1
ATOM 891 N N . THR A 1 113 ? 5.417 -1.738 -10.243 1.00 98.44 113 THR A N 1
ATOM 892 C CA . THR A 1 113 ? 5.901 -2.187 -11.560 1.00 98.44 113 THR A CA 1
ATOM 893 C C . THR A 1 113 ? 4.943 -3.238 -12.125 1.00 98.44 113 THR A C 1
ATOM 895 O O . THR A 1 113 ? 4.104 -3.765 -11.398 1.00 98.44 113 THR A O 1
ATOM 898 N N . VAL A 1 114 ? 5.033 -3.552 -13.421 1.00 98.06 114 VAL A N 1
ATOM 899 C CA . VAL A 1 114 ? 4.122 -4.521 -14.072 1.00 98.06 114 VAL A CA 1
ATOM 900 C C . VAL A 1 114 ? 4.217 -5.910 -13.434 1.00 98.06 114 VAL A C 1
ATOM 902 O O . VAL A 1 114 ? 3.203 -6.533 -13.141 1.00 98.06 114 VAL A O 1
ATOM 905 N N . ASP A 1 115 ? 5.437 -6.357 -13.142 1.00 97.75 115 ASP A N 1
ATOM 906 C CA . ASP A 1 115 ? 5.739 -7.654 -12.526 1.00 97.75 115 ASP A CA 1
ATOM 907 C C . ASP A 1 115 ? 5.769 -7.617 -10.987 1.00 97.75 115 ASP A C 1
ATOM 909 O O . ASP A 1 115 ? 6.064 -8.627 -10.346 1.00 97.75 115 ASP A O 1
ATOM 913 N N . ARG A 1 116 ? 5.481 -6.454 -10.388 1.00 98.38 116 ARG A N 1
ATOM 914 C CA . ARG A 1 116 ? 5.577 -6.178 -8.947 1.00 98.38 116 ARG A CA 1
ATOM 915 C C . ARG A 1 116 ? 6.958 -6.453 -8.339 1.00 98.38 116 ARG A C 1
ATOM 917 O O . ARG A 1 116 ? 7.079 -6.588 -7.119 1.00 98.38 116 ARG A O 1
ATOM 924 N N . LEU A 1 117 ? 8.018 -6.512 -9.145 1.00 97.94 117 LEU A N 1
ATOM 925 C CA . LEU A 1 117 ? 9.397 -6.530 -8.656 1.00 97.94 117 LEU A CA 1
ATOM 926 C C . LEU A 1 117 ? 9.942 -5.096 -8.550 1.00 97.94 117 LEU A C 1
ATOM 928 O O . LEU A 1 117 ? 9.595 -4.255 -9.380 1.00 97.94 117 LEU A O 1
ATOM 932 N N . PRO A 1 118 ? 10.839 -4.797 -7.595 1.00 97.75 118 PRO A N 1
ATOM 933 C CA . PRO A 1 118 ? 11.549 -3.520 -7.552 1.0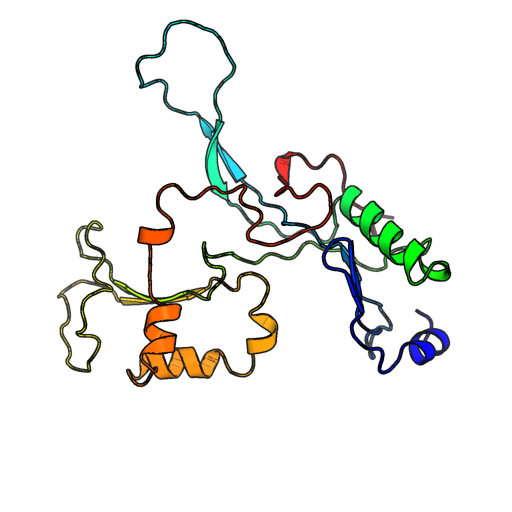0 97.75 118 PRO A CA 1
ATOM 934 C C . PRO A 1 118 ? 12.180 -3.112 -8.893 1.00 97.75 118 PRO A C 1
ATOM 936 O O . PRO A 1 118 ? 12.524 -3.951 -9.732 1.00 97.75 118 PRO A O 1
ATOM 939 N N . LEU A 1 119 ? 12.351 -1.807 -9.083 1.00 97.25 119 LEU A N 1
ATOM 940 C CA . LEU A 1 119 ? 13.159 -1.225 -10.151 1.00 97.25 119 LEU A CA 1
ATOM 941 C C . LEU A 1 119 ? 14.366 -0.543 -9.509 1.00 97.25 119 LEU A C 1
ATOM 943 O O . LEU A 1 119 ? 14.237 0.531 -8.917 1.00 97.25 119 LEU A O 1
ATOM 947 N N . ILE A 1 120 ? 15.516 -1.206 -9.606 1.00 95.81 120 ILE A N 1
ATOM 948 C CA . ILE A 1 120 ? 16.795 -0.759 -9.063 1.00 95.81 120 ILE A CA 1
ATOM 949 C C . ILE A 1 120 ? 17.831 -0.892 -10.170 1.00 95.81 120 ILE A C 1
ATOM 951 O O . ILE A 1 120 ? 18.372 -1.975 -10.383 1.00 95.81 120 ILE A O 1
ATOM 955 N N . ASP A 1 121 ? 18.046 0.194 -10.907 1.00 92.88 121 ASP A N 1
ATOM 956 C CA . ASP A 1 121 ? 18.980 0.216 -12.030 1.00 92.88 121 ASP A CA 1
ATOM 957 C C . ASP A 1 121 ? 19.379 1.640 -12.423 1.00 92.88 121 ASP A C 1
ATOM 959 O O . ASP A 1 121 ? 18.744 2.625 -12.028 1.00 92.88 121 ASP A O 1
ATOM 963 N N . TRP A 1 122 ? 20.421 1.745 -13.237 1.00 87.12 122 TRP A N 1
ATOM 964 C CA . TRP A 1 122 ? 20.793 2.982 -13.898 1.00 87.12 122 TRP A CA 1
ATOM 965 C C . TRP A 1 122 ? 19.862 3.285 -15.072 1.00 87.12 122 TRP A C 1
ATOM 967 O O . TRP A 1 122 ? 19.668 2.477 -15.974 1.00 87.12 122 TRP A O 1
ATOM 977 N N . TYR A 1 123 ? 19.358 4.511 -15.104 1.00 83.56 123 TYR A N 1
ATOM 978 C CA . TYR A 1 123 ? 18.789 5.133 -16.286 1.00 83.56 123 TYR A CA 1
ATOM 979 C C . TYR A 1 123 ? 19.843 6.022 -16.950 1.00 83.56 123 TYR A C 1
ATOM 981 O O . TYR A 1 123 ? 20.451 6.891 -16.310 1.00 83.56 123 TYR A O 1
ATOM 989 N N . THR A 1 124 ? 20.050 5.820 -18.249 1.00 69.75 124 THR A N 1
ATOM 990 C CA . THR A 1 124 ? 20.933 6.640 -19.080 1.00 69.75 124 THR A CA 1
ATOM 991 C C . THR A 1 124 ? 20.106 7.356 -20.138 1.00 69.75 124 THR A C 1
ATOM 993 O O . THR A 1 124 ? 19.481 6.736 -20.993 1.00 69.75 124 THR A O 1
ATOM 996 N N . ALA A 1 125 ? 20.098 8.689 -20.086 1.00 59.59 125 ALA A N 1
ATOM 997 C CA . ALA A 1 125 ? 19.537 9.490 -21.163 1.00 59.59 125 ALA A CA 1
ATOM 998 C C . ALA A 1 125 ? 20.610 9.679 -22.242 1.00 59.59 125 ALA A C 1
ATOM 1000 O O . ALA A 1 125 ? 21.668 10.257 -21.981 1.00 59.59 125 ALA A O 1
ATOM 1001 N N . SER A 1 126 ? 20.345 9.227 -23.465 1.00 54.50 126 SER A N 1
ATOM 1002 C CA . SER A 1 126 ? 21.079 9.719 -24.635 1.00 54.50 126 SER A CA 1
ATOM 1003 C C . SER A 1 126 ? 20.810 11.225 -24.810 1.00 54.50 126 SER A C 1
ATOM 1005 O O . SER A 1 126 ? 19.707 11.695 -24.523 1.00 54.50 126 SER A O 1
ATOM 1007 N N . GLY A 1 127 ? 21.797 12.007 -25.272 1.00 47.25 127 GLY A N 1
ATOM 1008 C CA . GLY A 1 127 ? 21.716 13.479 -25.417 1.00 47.25 127 GLY A CA 1
ATOM 1009 C C . GLY A 1 127 ? 20.610 14.003 -26.357 1.00 47.25 127 GLY A C 1
ATOM 1010 O O . GLY A 1 127 ? 20.445 15.205 -26.536 1.00 47.25 127 GLY A O 1
ATOM 1011 N N . ASN A 1 128 ? 19.843 13.095 -26.949 1.00 48.00 128 ASN A N 1
ATOM 1012 C CA . ASN A 1 128 ? 18.751 13.271 -27.894 1.00 48.00 128 ASN A CA 1
ATOM 1013 C C . ASN A 1 128 ? 17.437 12.595 -27.423 1.00 48.00 128 ASN A C 1
ATOM 1015 O O . ASN A 1 128 ? 16.444 12.640 -28.149 1.00 48.00 128 ASN A O 1
ATOM 1019 N N . GLY A 1 129 ? 17.405 12.016 -26.211 1.00 50.00 129 GLY A N 1
ATOM 1020 C CA . GLY A 1 129 ? 16.194 11.552 -25.515 1.00 50.00 129 GLY A CA 1
ATOM 1021 C C . GLY A 1 129 ? 15.456 10.373 -26.158 1.00 50.00 129 GLY A C 1
ATOM 1022 O O . GLY A 1 129 ? 14.274 10.187 -25.877 1.00 50.00 129 GLY A O 1
ATOM 1023 N N . ARG A 1 130 ? 16.109 9.622 -27.056 1.00 44.34 130 ARG A N 1
ATOM 1024 C CA . ARG A 1 130 ? 15.469 8.572 -27.875 1.00 44.34 130 ARG A CA 1
ATOM 1025 C C . ARG A 1 130 ? 16.045 7.172 -27.701 1.00 44.34 130 ARG A C 1
ATOM 1027 O O . ARG A 1 130 ? 15.344 6.219 -28.017 1.00 44.34 130 ARG A O 1
ATOM 1034 N N . ASP A 1 131 ? 17.249 7.050 -27.154 1.00 49.09 131 ASP A N 1
ATOM 1035 C CA . ASP A 1 131 ? 17.905 5.756 -26.979 1.00 49.09 131 ASP A CA 1
ATOM 1036 C C . ASP A 1 131 ? 17.988 5.409 -25.489 1.00 49.09 131 ASP A C 1
ATOM 1038 O O . ASP A 1 131 ? 18.595 6.158 -24.716 1.00 49.09 131 ASP A O 1
ATOM 1042 N N . ASP A 1 132 ? 17.361 4.288 -25.120 1.00 53.75 132 ASP A N 1
ATOM 1043 C CA . ASP A 1 132 ? 17.554 3.573 -23.858 1.00 53.75 132 ASP A CA 1
ATOM 1044 C C . ASP A 1 132 ? 18.882 2.816 -23.937 1.00 53.75 132 ASP A C 1
ATOM 1046 O O . ASP A 1 132 ? 19.076 1.960 -24.801 1.00 53.75 132 ASP A O 1
ATOM 1050 N N . VAL A 1 133 ? 19.830 3.185 -23.080 1.00 51.75 133 VAL A N 1
ATOM 1051 C CA . VAL A 1 133 ? 21.198 2.655 -23.091 1.00 51.75 133 VAL A CA 1
ATOM 1052 C C . VAL A 1 133 ? 21.503 1.792 -21.864 1.00 51.75 133 VAL A C 1
ATOM 1054 O O . VAL A 1 133 ? 22.664 1.457 -21.629 1.00 51.75 133 VAL A O 1
ATOM 1057 N N . SER A 1 134 ? 20.472 1.393 -21.107 1.00 52.41 134 SER A N 1
ATOM 1058 C CA . SER A 1 134 ? 20.572 0.469 -19.960 1.00 52.41 134 SER A CA 1
ATOM 1059 C C . SER A 1 134 ? 21.173 -0.900 -20.324 1.00 52.41 134 SER A C 1
ATOM 1061 O O . SER A 1 134 ? 21.818 -1.531 -19.492 1.00 52.41 134 SER A O 1
ATOM 1063 N N . ASP A 1 135 ? 21.057 -1.316 -21.589 1.00 47.91 135 ASP A N 1
ATOM 1064 C CA . ASP A 1 135 ? 21.648 -2.550 -22.130 1.00 47.91 135 ASP A CA 1
ATOM 1065 C C . ASP A 1 135 ? 23.177 -2.477 -22.341 1.00 47.91 135 ASP A C 1
ATOM 1067 O O . ASP A 1 135 ? 23.822 -3.489 -22.651 1.00 47.91 135 ASP A O 1
ATOM 1071 N N . ARG A 1 136 ? 23.800 -1.297 -22.184 1.00 51.81 136 ARG A N 1
ATOM 1072 C CA . ARG A 1 136 ? 25.263 -1.183 -22.253 1.00 51.81 136 ARG A CA 1
ATOM 1073 C C . ARG A 1 136 ? 25.871 -1.789 -20.995 1.00 51.81 136 ARG A C 1
ATOM 1075 O O . ARG A 1 136 ? 25.888 -1.185 -19.928 1.00 51.81 136 ARG A O 1
ATOM 1082 N N . ARG A 1 137 ? 26.442 -2.982 -21.177 1.00 47.56 137 ARG A N 1
ATOM 1083 C CA . ARG A 1 137 ? 27.269 -3.733 -20.214 1.00 47.56 137 ARG A CA 1
ATOM 1084 C C . ARG A 1 137 ? 28.478 -2.951 -19.677 1.00 47.56 137 ARG A C 1
ATOM 1086 O O . ARG A 1 137 ? 29.154 -3.432 -18.782 1.00 47.56 137 ARG A O 1
ATOM 1093 N N . ASP A 1 138 ? 28.707 -1.726 -20.140 1.00 46.56 138 ASP A N 1
ATOM 1094 C CA . ASP A 1 138 ? 29.815 -0.845 -19.753 1.00 46.56 138 ASP A CA 1
ATOM 1095 C C . ASP A 1 138 ? 29.651 -0.225 -18.343 1.00 46.56 138 ASP A C 1
ATOM 1097 O O . ASP A 1 138 ? 30.305 0.757 -17.989 1.00 46.56 138 ASP A O 1
ATOM 1101 N N . ALA A 1 139 ? 28.774 -0.791 -17.506 1.00 47.44 139 ALA A N 1
ATOM 1102 C CA . ALA A 1 139 ? 28.823 -0.599 -16.056 1.00 47.44 139 ALA A CA 1
ATOM 1103 C C . ALA A 1 139 ? 29.994 -1.368 -15.407 1.00 47.44 139 ALA A C 1
ATOM 1105 O O . ALA A 1 139 ? 30.223 -1.220 -14.206 1.00 47.44 139 ALA A O 1
ATOM 1106 N N . ASP A 1 140 ? 30.752 -2.143 -16.189 1.00 45.06 140 ASP A N 1
ATOM 1107 C CA . ASP A 1 140 ? 32.048 -2.702 -15.808 1.00 45.06 140 ASP A CA 1
ATOM 1108 C C . ASP A 1 140 ? 33.116 -1.599 -15.739 1.00 45.06 140 ASP A C 1
ATOM 1110 O O . ASP A 1 140 ? 33.981 -1.525 -16.599 1.00 45.06 140 ASP A O 1
ATOM 1114 N N . GLY A 1 141 ? 33.043 -0.736 -14.719 1.00 45.34 141 GLY A N 1
ATOM 1115 C CA . GLY A 1 141 ? 34.177 -0.028 -14.094 1.00 45.34 141 GLY A CA 1
ATOM 1116 C C . GLY A 1 141 ? 35.058 0.922 -14.925 1.00 45.34 141 GLY A C 1
ATOM 1117 O O . GLY A 1 141 ? 35.761 1.735 -14.330 1.00 45.34 141 GLY A O 1
ATOM 1118 N N . ASP A 1 142 ? 35.020 0.886 -16.251 1.00 42.38 142 ASP A N 1
ATOM 1119 C CA . ASP A 1 142 ? 35.807 1.725 -17.143 1.00 42.38 142 ASP A CA 1
ATOM 1120 C C . ASP A 1 142 ? 34.870 2.697 -17.844 1.00 42.38 142 ASP A C 1
ATOM 1122 O O . ASP A 1 142 ? 34.347 2.427 -18.918 1.00 42.38 142 ASP A O 1
ATOM 1126 N N . GLY A 1 143 ? 34.566 3.796 -17.149 1.00 44.25 143 GLY A N 1
ATOM 1127 C CA . GLY A 1 143 ? 34.796 5.142 -17.680 1.00 44.25 143 GLY A CA 1
ATOM 1128 C C . GLY A 1 143 ? 34.348 5.498 -19.101 1.00 44.25 143 GLY A C 1
ATOM 1129 O O . GLY A 1 143 ? 34.801 6.519 -19.607 1.00 44.25 143 GLY A O 1
ATOM 1130 N N . GLY A 1 144 ? 33.448 4.752 -19.740 1.00 42.75 144 GLY A N 1
ATOM 1131 C CA . GLY A 1 144 ? 32.802 5.113 -20.993 1.00 42.75 144 GLY A CA 1
ATOM 1132 C C . GLY A 1 144 ? 31.809 6.235 -20.730 1.00 42.75 144 GLY A C 1
ATOM 1133 O O . GLY A 1 144 ? 30.590 6.039 -20.722 1.00 42.75 144 GLY A O 1
ATOM 1134 N N . SER A 1 145 ? 32.323 7.417 -20.409 1.00 43.78 145 SER A N 1
ATOM 1135 C CA . SER A 1 145 ? 31.566 8.652 -20.440 1.00 43.78 145 SER A CA 1
ATOM 1136 C C . SER A 1 145 ? 31.024 8.803 -21.855 1.00 43.78 145 SER A C 1
ATOM 1138 O O . SER A 1 145 ? 31.774 9.076 -22.789 1.00 43.78 145 SER A O 1
ATOM 1140 N N . VAL A 1 146 ? 29.713 8.637 -22.026 1.00 48.62 146 VAL A N 1
ATOM 1141 C CA . VAL A 1 146 ? 29.041 9.321 -23.127 1.00 48.62 146 VAL A CA 1
ATOM 1142 C C . VAL A 1 146 ? 29.256 10.799 -22.825 1.00 48.62 146 VAL A C 1
ATOM 1144 O O . VAL A 1 146 ? 28.680 11.305 -21.860 1.00 48.62 146 VAL A O 1
ATOM 1147 N N . GLU A 1 147 ? 30.165 11.455 -23.551 1.00 42.31 147 GLU A N 1
ATOM 1148 C CA . GLU A 1 147 ? 30.409 12.888 -23.386 1.00 42.31 147 GLU A CA 1
ATOM 1149 C C . GLU A 1 147 ? 29.058 13.621 -23.441 1.00 42.31 147 GLU A C 1
ATOM 1151 O O . GLU A 1 147 ? 28.347 13.575 -24.444 1.00 42.31 147 GLU A O 1
ATOM 1156 N N . GLY A 1 148 ? 28.665 14.231 -22.318 1.00 49.84 148 GLY A N 1
ATOM 1157 C CA . GLY A 1 148 ? 27.421 14.996 -22.186 1.00 49.84 148 GLY A CA 1
ATOM 1158 C C . GLY A 1 148 ? 26.172 14.247 -21.690 1.00 49.84 148 GLY A C 1
ATOM 1159 O O . GLY A 1 148 ? 25.131 14.887 -21.561 1.00 49.84 148 GLY A O 1
ATOM 1160 N N . GLY A 1 149 ? 26.229 12.944 -21.380 1.00 55.38 149 GLY A N 1
ATOM 1161 C CA . GLY A 1 149 ? 25.076 12.173 -20.874 1.00 55.38 149 GLY A CA 1
ATOM 1162 C C . GLY A 1 149 ? 25.093 11.955 -19.354 1.00 55.38 149 GLY A C 1
ATOM 1163 O O . GLY A 1 149 ? 26.008 11.325 -18.827 1.00 55.38 149 GLY A O 1
ATOM 1164 N N . GLY A 1 150 ? 24.076 12.440 -18.633 1.00 59.53 150 GLY A N 1
ATOM 1165 C CA . GLY A 1 150 ? 23.915 12.188 -17.194 1.00 59.53 150 GLY A CA 1
ATOM 1166 C C . GLY A 1 150 ? 23.458 10.754 -16.886 1.00 59.53 150 GLY A C 1
ATOM 1167 O O . GLY A 1 150 ? 22.650 10.186 -17.622 1.00 59.53 150 GLY A O 1
ATOM 1168 N N . ARG A 1 151 ? 23.947 10.177 -15.778 1.00 74.62 151 ARG A N 1
ATOM 1169 C CA . ARG A 1 151 ? 23.487 8.886 -15.233 1.00 74.62 151 ARG A CA 1
ATOM 1170 C C . ARG A 1 151 ? 22.587 9.137 -14.022 1.00 74.62 151 ARG A C 1
ATOM 1172 O O . ARG A 1 151 ? 22.969 9.894 -13.130 1.00 74.62 151 ARG A O 1
ATOM 1179 N N . LEU A 1 152 ? 21.416 8.506 -13.980 1.00 85.56 152 LEU A N 1
ATOM 1180 C CA . LEU A 1 152 ? 20.483 8.573 -12.851 1.00 85.56 152 LEU A CA 1
ATOM 1181 C C . LEU A 1 152 ? 20.261 7.168 -12.299 1.00 85.56 152 LEU A C 1
ATOM 1183 O O . LEU A 1 152 ? 19.868 6.282 -13.046 1.00 85.56 152 LEU A O 1
ATOM 1187 N N . LEU A 1 153 ? 20.476 6.962 -11.002 1.00 89.31 153 LEU A N 1
ATOM 1188 C CA . LEU A 1 153 ? 20.103 5.708 -10.353 1.00 89.31 153 LEU A CA 1
ATOM 1189 C C . LEU A 1 153 ? 18.631 5.756 -9.946 1.00 89.31 153 LEU A C 1
ATOM 1191 O O . LEU A 1 153 ? 18.198 6.690 -9.268 1.00 89.31 153 LEU A O 1
ATOM 1195 N N . LEU A 1 154 ? 17.877 4.732 -10.327 1.00 94.44 154 LE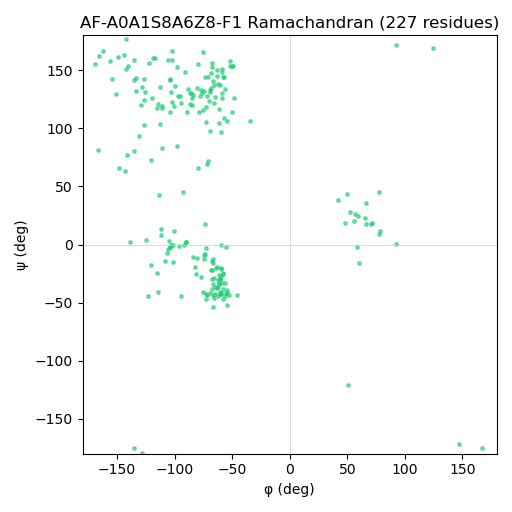U A N 1
ATOM 1196 C CA . LEU A 1 154 ? 16.511 4.510 -9.876 1.00 94.44 154 LEU A CA 1
ATOM 1197 C C . LEU A 1 154 ? 16.520 3.462 -8.763 1.00 94.44 154 LEU A C 1
ATOM 1199 O O . LEU A 1 154 ? 17.205 2.454 -8.873 1.00 94.44 154 LEU A O 1
ATOM 1203 N N . ALA A 1 155 ? 15.751 3.700 -7.703 1.00 96.38 155 ALA A N 1
ATOM 1204 C CA . ALA A 1 155 ? 15.463 2.735 -6.643 1.00 96.38 155 ALA A CA 1
ATOM 1205 C C . ALA A 1 155 ? 13.995 2.908 -6.223 1.00 96.38 155 ALA A C 1
ATOM 1207 O O . ALA A 1 155 ? 13.674 3.583 -5.244 1.00 96.38 155 ALA A O 1
ATOM 1208 N N . VAL A 1 156 ? 13.092 2.387 -7.053 1.00 97.50 156 VAL A N 1
ATOM 1209 C CA . VAL A 1 156 ? 11.640 2.630 -7.003 1.00 97.50 156 VAL A CA 1
ATOM 1210 C C . VAL A 1 156 ? 10.857 1.319 -7.172 1.00 97.50 156 VAL A C 1
ATOM 1212 O O . VAL A 1 156 ? 11.437 0.236 -7.227 1.00 97.50 156 VAL A O 1
ATOM 1215 N N . GLY A 1 157 ? 9.524 1.393 -7.256 1.00 97.69 157 GLY A N 1
ATOM 1216 C CA . GLY A 1 157 ? 8.688 0.223 -7.546 1.00 97.69 157 GLY A CA 1
ATOM 1217 C C . GLY A 1 157 ? 8.476 -0.699 -6.343 1.00 97.69 157 GLY A C 1
ATOM 1218 O O . GLY A 1 157 ? 8.597 -1.917 -6.473 1.00 97.69 157 GLY A O 1
ATOM 1219 N N . GLY A 1 158 ? 8.177 -0.135 -5.167 1.00 98.00 158 GLY A N 1
ATOM 1220 C CA . GLY A 1 158 ? 7.996 -0.889 -3.918 1.00 98.00 158 GLY A CA 1
ATOM 1221 C C . GLY A 1 158 ? 6.906 -1.968 -3.976 1.00 98.00 158 GLY A C 1
ATOM 1222 O O . GLY A 1 158 ? 6.972 -2.960 -3.243 1.00 98.00 158 GLY A O 1
ATOM 1223 N N . SER A 1 159 ? 5.943 -1.800 -4.884 1.00 98.31 159 SER A N 1
ATOM 1224 C CA . SER A 1 159 ? 4.932 -2.783 -5.287 1.00 98.31 159 SER A CA 1
ATOM 1225 C C . SER A 1 159 ? 4.121 -3.425 -4.144 1.00 98.31 159 SER A C 1
ATOM 1227 O O . SER A 1 159 ? 3.646 -4.570 -4.219 1.00 98.31 159 SER A O 1
ATOM 1229 N N . GLY A 1 160 ? 3.976 -2.689 -3.044 1.00 97.50 160 GLY A N 1
ATOM 1230 C CA . GLY A 1 160 ? 3.251 -3.064 -1.835 1.00 97.50 160 GLY A CA 1
ATOM 1231 C C . GLY A 1 160 ? 3.992 -4.030 -0.912 1.00 97.50 160 GLY A C 1
ATOM 1232 O O . GLY A 1 160 ? 3.378 -4.540 0.021 1.00 97.50 160 GLY A O 1
ATOM 1233 N N . HIS A 1 161 ? 5.276 -4.334 -1.145 1.00 96.75 161 HIS A N 1
ATOM 1234 C CA . HIS A 1 161 ? 5.971 -5.374 -0.367 1.00 96.75 161 HIS A CA 1
ATOM 1235 C C . HIS A 1 161 ? 7.413 -5.045 0.038 1.00 96.75 161 HIS A C 1
ATOM 1237 O O . HIS A 1 161 ? 8.052 -5.864 0.703 1.00 96.75 161 HIS A O 1
ATOM 1243 N N . CYS A 1 162 ? 7.934 -3.858 -0.274 1.00 97.06 162 CYS A N 1
ATOM 1244 C CA . CYS A 1 162 ? 9.328 -3.518 0.042 1.00 97.06 162 CYS A CA 1
ATOM 1245 C C . CYS A 1 162 ? 9.576 -3.001 1.469 1.00 97.06 162 CYS A C 1
ATOM 1247 O O . CYS A 1 162 ? 10.729 -2.972 1.894 1.00 97.06 162 CYS A O 1
ATOM 1249 N N . PHE A 1 163 ? 8.554 -2.675 2.270 1.00 97.31 163 PHE A N 1
ATOM 1250 C CA . PHE A 1 163 ? 8.793 -2.213 3.651 1.00 97.31 163 PHE A CA 1
ATOM 1251 C C . PHE A 1 163 ? 9.544 -3.257 4.500 1.00 97.31 163 PHE A C 1
ATOM 1253 O O . PHE A 1 163 ? 10.523 -2.927 5.165 1.00 97.31 163 PHE A O 1
ATOM 1260 N N . LYS A 1 164 ? 9.184 -4.545 4.383 1.00 97.06 164 LYS A N 1
ATOM 1261 C CA . LYS A 1 164 ? 9.903 -5.660 5.039 1.00 97.06 164 LYS A CA 1
ATOM 1262 C C . LYS A 1 164 ? 11.373 -5.786 4.621 1.00 97.06 164 LYS A C 1
ATOM 1264 O O . LYS A 1 164 ? 12.160 -6.394 5.333 1.00 97.06 164 LYS A O 1
ATOM 1269 N N . THR A 1 165 ? 11.748 -5.223 3.472 1.00 96.38 165 THR A N 1
ATOM 1270 C CA . THR A 1 165 ? 13.126 -5.264 2.959 1.00 96.38 165 THR A CA 1
ATOM 1271 C C . THR A 1 165 ? 13.964 -4.061 3.381 1.00 96.38 165 THR A C 1
ATOM 1273 O O . THR A 1 165 ? 15.146 -4.021 3.052 1.00 96.38 165 THR A O 1
ATOM 1276 N N . MET A 1 166 ? 13.400 -3.105 4.132 1.00 96.69 166 MET A N 1
ATOM 1277 C CA . MET A 1 166 ? 14.087 -1.883 4.570 1.00 96.69 166 MET A CA 1
ATOM 1278 C C . MET A 1 166 ? 15.504 -2.123 5.133 1.00 96.69 166 MET A C 1
ATOM 1280 O O . MET A 1 166 ? 16.403 -1.389 4.728 1.00 96.69 166 MET A O 1
ATOM 1284 N N . PRO A 1 167 ? 15.769 -3.144 5.979 1.00 96.56 167 PRO A N 1
ATOM 1285 C CA . PRO A 1 167 ? 17.114 -3.357 6.524 1.00 96.56 167 PRO A CA 1
ATOM 1286 C C . PRO A 1 167 ? 18.164 -3.800 5.492 1.00 96.56 167 PRO A C 1
ATOM 1288 O O . PRO A 1 167 ? 19.356 -3.644 5.735 1.00 96.56 167 PRO A O 1
ATOM 1291 N N . ALA A 1 168 ? 17.739 -4.372 4.361 1.00 94.56 168 ALA A N 1
ATOM 1292 C CA . ALA A 1 168 ? 18.627 -5.002 3.381 1.00 94.56 168 ALA A CA 1
ATOM 1293 C C . ALA A 1 168 ? 18.643 -4.289 2.022 1.00 94.56 168 ALA A C 1
ATOM 1295 O O . ALA A 1 168 ? 19.628 -4.383 1.295 1.00 94.56 168 ALA A O 1
ATOM 1296 N N . MET A 1 169 ? 17.588 -3.552 1.667 1.00 95.31 169 MET A N 1
ATOM 1297 C CA . MET A 1 169 ? 17.445 -2.974 0.327 1.00 95.31 169 MET A CA 1
ATOM 1298 C C . MET A 1 169 ? 18.574 -1.990 -0.015 1.00 95.31 169 MET A C 1
ATOM 1300 O O . MET A 1 169 ? 19.030 -1.945 -1.152 1.00 95.31 169 MET A O 1
ATOM 1304 N N . GLY A 1 170 ? 19.093 -1.260 0.978 1.00 96.31 170 GLY A N 1
ATOM 1305 C CA . GLY A 1 170 ? 20.252 -0.383 0.789 1.00 96.31 170 GLY A CA 1
ATOM 1306 C C . GLY A 1 170 ? 21.529 -1.124 0.373 1.00 96.31 170 GLY A C 1
ATOM 1307 O O . GLY A 1 170 ? 22.323 -0.569 -0.379 1.00 96.31 170 GLY A O 1
ATOM 1308 N N . GLN A 1 171 ? 21.707 -2.382 0.794 1.00 96.06 171 GLN A N 1
ATOM 1309 C CA . GLN A 1 171 ? 22.846 -3.202 0.366 1.00 96.06 171 GLN A CA 1
ATOM 1310 C C . GLN A 1 171 ? 22.732 -3.579 -1.111 1.00 96.06 171 GLN A C 1
ATOM 1312 O O . GLN A 1 171 ? 23.707 -3.447 -1.835 1.00 96.06 171 GLN A O 1
ATOM 1317 N N . VAL A 1 172 ? 21.535 -3.938 -1.587 1.00 94.81 172 VAL A N 1
ATOM 1318 C CA . VAL A 1 172 ? 21.301 -4.225 -3.016 1.00 94.81 172 VAL A CA 1
ATOM 1319 C C . VAL A 1 172 ? 21.623 -3.002 -3.879 1.00 94.81 172 VAL A C 1
ATOM 1321 O O . VAL A 1 172 ? 22.277 -3.113 -4.914 1.00 94.81 172 VAL A O 1
ATOM 1324 N N . VAL A 1 173 ? 21.204 -1.814 -3.429 1.00 95.19 173 VAL A N 1
ATOM 1325 C CA . VAL A 1 173 ? 21.518 -0.546 -4.103 1.00 95.19 173 VAL A CA 1
ATOM 1326 C C . VAL A 1 173 ? 23.031 -0.289 -4.118 1.00 95.19 173 VAL A C 1
ATOM 1328 O O . VAL A 1 173 ? 23.574 0.083 -5.155 1.00 95.19 173 VAL A O 1
ATOM 1331 N N . LEU A 1 174 ? 23.727 -0.516 -2.999 1.00 93.69 174 LEU A N 1
ATOM 1332 C CA . LEU A 1 174 ? 25.181 -0.354 -2.909 1.00 93.69 174 LEU A CA 1
ATOM 1333 C C . LEU A 1 174 ? 25.937 -1.346 -3.803 1.00 93.69 174 LEU A C 1
ATOM 1335 O O . LEU A 1 174 ? 26.878 -0.967 -4.492 1.00 93.69 174 LEU A O 1
ATOM 1339 N N . GLU A 1 175 ? 25.515 -2.607 -3.836 1.00 91.94 175 GLU A N 1
ATOM 1340 C CA . GLU A 1 175 ? 26.109 -3.624 -4.704 1.00 91.94 175 GLU A CA 1
ATOM 1341 C C . GLU A 1 175 ? 25.946 -3.276 -6.184 1.00 91.94 175 GLU A C 1
ATOM 1343 O O . GLU A 1 175 ? 26.866 -3.509 -6.967 1.00 91.94 175 GLU A O 1
ATOM 1348 N N . LEU A 1 176 ? 24.819 -2.676 -6.579 1.00 89.38 176 LEU A N 1
ATOM 1349 C CA . LEU A 1 176 ? 24.651 -2.149 -7.932 1.00 89.38 176 LEU A CA 1
ATOM 1350 C C . LEU A 1 176 ? 25.612 -0.980 -8.203 1.00 89.38 176 LEU A C 1
ATOM 1352 O O . LEU A 1 176 ? 26.255 -0.960 -9.253 1.00 89.38 176 LEU A O 1
ATOM 1356 N N . LEU A 1 177 ? 25.730 -0.031 -7.265 1.00 86.81 177 LEU A N 1
ATOM 1357 C CA . LEU A 1 177 ? 26.643 1.117 -7.372 1.00 86.81 177 LEU A CA 1
ATOM 1358 C C . LEU A 1 177 ? 28.106 0.686 -7.539 1.00 86.81 177 LEU A C 1
ATOM 1360 O O . LEU A 1 177 ? 28.846 1.309 -8.296 1.00 86.81 177 LEU A O 1
ATOM 1364 N N . GLU A 1 178 ? 28.513 -0.377 -6.852 1.00 88.19 178 GLU A N 1
ATOM 1365 C CA . GLU A 1 178 ? 29.884 -0.896 -6.874 1.00 88.19 178 GLU A CA 1
ATOM 1366 C C . GLU A 1 178 ? 30.123 -1.949 -7.970 1.00 88.19 178 GLU A C 1
ATOM 1368 O O . GLU A 1 178 ? 31.218 -2.502 -8.062 1.00 88.19 178 GLU A O 1
ATOM 1373 N N . GLY A 1 179 ? 29.115 -2.258 -8.795 1.00 85.38 179 GLY A N 1
ATOM 1374 C CA . GLY A 1 179 ? 29.222 -3.265 -9.857 1.00 85.38 179 GLY A CA 1
ATOM 1375 C C . GLY A 1 179 ? 29.312 -4.711 -9.348 1.00 85.38 179 GLY A C 1
ATOM 1376 O O . GLY A 1 179 ? 29.713 -5.599 -10.093 1.00 85.38 179 GLY A O 1
ATOM 1377 N N . ARG A 1 180 ? 28.927 -4.963 -8.093 1.00 92.06 180 ARG A N 1
ATOM 1378 C CA . ARG A 1 180 ? 29.020 -6.264 -7.405 1.00 92.06 180 ARG A CA 1
ATOM 1379 C C . ARG A 1 180 ? 27.690 -7.009 -7.280 1.00 92.06 180 ARG A C 1
ATOM 1381 O O . ARG A 1 180 ? 27.675 -8.108 -6.734 1.00 92.06 180 ARG A O 1
ATOM 1388 N N . ILE A 1 181 ? 26.587 -6.419 -7.742 1.00 91.25 181 ILE A N 1
ATOM 1389 C CA . ILE A 1 181 ? 25.263 -7.051 -7.695 1.00 91.25 181 ILE A CA 1
ATOM 1390 C C . ILE A 1 181 ? 25.250 -8.352 -8.499 1.00 91.25 181 ILE A C 1
ATOM 1392 O O . ILE A 1 181 ? 25.769 -8.409 -9.619 1.00 91.25 181 ILE A O 1
ATOM 1396 N N . ASP A 1 182 ? 24.628 -9.388 -7.940 1.00 92.19 182 ASP A N 1
ATOM 1397 C CA . ASP A 1 182 ? 24.534 -10.673 -8.614 1.00 92.19 182 ASP A CA 1
ATOM 1398 C C . ASP A 1 182 ? 23.643 -10.611 -9.863 1.00 92.19 182 ASP A C 1
ATOM 1400 O O . ASP A 1 182 ? 22.683 -9.844 -9.975 1.00 92.19 182 ASP A O 1
ATOM 1404 N N . ASP A 1 183 ? 23.948 -11.497 -10.799 1.00 91.88 183 ASP A N 1
ATOM 1405 C CA . ASP A 1 183 ? 23.298 -11.637 -12.094 1.00 91.88 183 ASP A CA 1
ATOM 1406 C C . ASP A 1 183 ? 21.775 -11.807 -12.036 1.00 91.88 183 ASP A C 1
ATOM 1408 O O . ASP A 1 183 ? 21.044 -11.292 -12.889 1.00 91.88 183 ASP A O 1
ATOM 1412 N N . ARG A 1 184 ? 21.275 -12.570 -11.060 1.00 95.62 184 ARG A N 1
ATOM 1413 C CA . ARG A 1 184 ? 19.842 -12.850 -10.940 1.00 95.62 184 ARG A CA 1
ATOM 1414 C C . ARG A 1 184 ? 19.116 -11.604 -10.455 1.00 95.62 184 ARG A C 1
ATOM 1416 O O . ARG A 1 184 ? 18.097 -11.251 -11.049 1.00 95.62 184 ARG A O 1
ATOM 1423 N N . THR A 1 185 ? 19.635 -10.951 -9.421 1.00 94.19 185 THR A N 1
ATOM 1424 C CA . THR A 1 185 ? 19.048 -9.725 -8.868 1.00 94.19 185 THR A CA 1
ATOM 1425 C C . THR A 1 185 ? 19.138 -8.578 -9.867 1.00 94.19 185 THR A C 1
ATOM 1427 O O . THR A 1 185 ? 18.127 -7.921 -10.115 1.00 94.19 185 THR A O 1
ATOM 1430 N N . ARG A 1 186 ? 20.285 -8.408 -10.540 1.00 91.81 186 ARG A N 1
ATOM 1431 C CA . ARG A 1 186 ? 20.452 -7.424 -11.620 1.00 91.81 186 ARG A CA 1
ATOM 1432 C C . ARG A 1 186 ? 19.395 -7.609 -12.702 1.00 91.81 186 ARG A C 1
ATOM 1434 O O . ARG A 1 186 ? 18.669 -6.674 -13.019 1.00 91.81 186 ARG A O 1
ATOM 1441 N N . ARG A 1 187 ? 19.240 -8.830 -13.23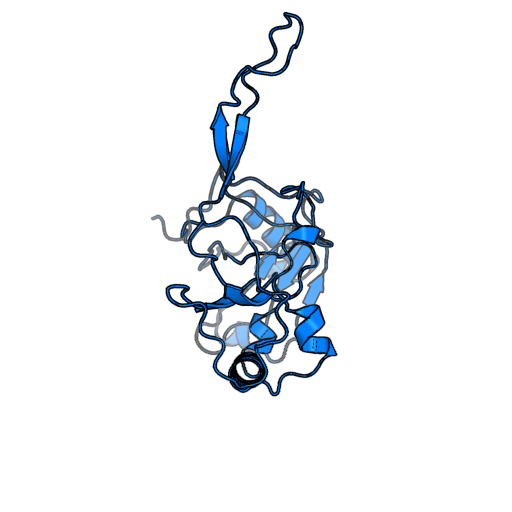0 1.00 92.38 187 ARG A N 1
ATOM 1442 C CA . ARG A 1 187 ? 18.209 -9.115 -14.241 1.00 92.38 187 ARG A CA 1
ATOM 1443 C C . ARG A 1 187 ? 16.800 -8.853 -13.721 1.00 92.38 187 ARG A C 1
ATOM 1445 O O . ARG A 1 187 ? 15.988 -8.334 -14.475 1.00 92.38 187 ARG A O 1
ATOM 1452 N N . ALA A 1 188 ? 16.496 -9.211 -12.476 1.00 95.38 188 ALA A N 1
ATOM 1453 C CA . ALA A 1 188 ? 15.164 -9.032 -11.906 1.00 95.38 188 ALA A CA 1
ATOM 1454 C C . ALA A 1 188 ? 14.793 -7.553 -11.703 1.00 95.38 188 ALA A C 1
ATOM 1456 O O . ALA A 1 188 ? 13.639 -7.190 -11.914 1.00 95.38 188 ALA A O 1
ATOM 1457 N N . PHE A 1 189 ? 15.748 -6.710 -11.295 1.00 95.88 189 PHE A N 1
ATOM 1458 C CA . PHE A 1 189 ? 15.480 -5.320 -10.904 1.00 95.88 189 PHE A CA 1
ATOM 1459 C C . PHE A 1 189 ? 15.866 -4.277 -11.956 1.00 95.88 189 PHE A C 1
ATOM 1461 O O . PHE A 1 189 ? 15.591 -3.099 -11.734 1.00 95.88 189 PHE A O 1
ATOM 1468 N N . ARG A 1 190 ? 16.413 -4.700 -13.103 1.00 94.06 190 ARG A N 1
ATOM 1469 C CA . ARG A 1 190 ? 16.826 -3.823 -14.208 1.00 94.06 190 ARG A CA 1
ATOM 1470 C C . ARG A 1 190 ? 15.745 -2.845 -14.671 1.00 94.06 190 ARG A C 1
ATOM 1472 O O . ARG A 1 190 ? 14.544 -3.123 -14.545 1.00 94.06 190 ARG A O 1
ATOM 1479 N N . TRP A 1 191 ? 16.167 -1.763 -15.310 1.00 93.25 191 TRP A N 1
ATOM 1480 C CA . TRP A 1 191 ? 15.301 -0.946 -16.152 1.00 93.25 191 TRP A CA 1
ATOM 1481 C C . TRP A 1 191 ? 14.718 -1.801 -17.287 1.00 93.25 191 TRP A C 1
ATOM 1483 O O . TRP A 1 191 ? 15.441 -2.528 -17.962 1.00 93.25 191 TRP A O 1
ATOM 1493 N N . ARG A 1 192 ? 13.386 -1.796 -17.420 1.00 93.81 192 ARG A N 1
ATOM 1494 C CA . ARG A 1 192 ? 12.648 -2.743 -18.276 1.00 93.81 192 ARG A CA 1
ATOM 1495 C C . ARG A 1 192 ? 11.372 -2.140 -18.879 1.00 93.81 192 ARG A C 1
ATOM 1497 O O . ARG A 1 192 ? 10.265 -2.517 -18.495 1.00 93.81 192 ARG A O 1
ATOM 1504 N N . PRO A 1 193 ? 11.472 -1.137 -19.765 1.00 93.75 193 PRO A N 1
ATOM 1505 C CA . PRO A 1 193 ? 10.302 -0.475 -20.339 1.00 93.75 193 PRO A CA 1
ATOM 1506 C C . PRO A 1 193 ? 9.497 -1.394 -21.268 1.00 93.75 193 PRO A C 1
ATOM 1508 O O . PRO A 1 193 ? 8.302 -1.165 -21.465 1.00 93.75 193 PRO A O 1
ATOM 1511 N N . GLU A 1 194 ? 10.108 -2.449 -21.810 1.00 94.12 194 GLU A N 1
ATOM 1512 C CA . GLU A 1 194 ? 9.478 -3.417 -22.708 1.00 94.12 194 GLU A CA 1
ATOM 1513 C C . GLU A 1 194 ? 8.266 -4.114 -22.083 1.00 94.12 194 GLU A C 1
ATOM 1515 O O . GLU A 1 194 ? 7.290 -4.369 -22.784 1.00 94.12 194 GLU A O 1
ATOM 1520 N N . ILE A 1 195 ? 8.270 -4.343 -20.764 1.00 95.69 195 ILE A N 1
ATOM 1521 C CA . ILE A 1 195 ? 7.136 -4.980 -20.074 1.00 95.69 195 ILE A CA 1
ATOM 1522 C C . ILE A 1 195 ? 5.994 -4.001 -19.769 1.00 95.69 195 ILE A C 1
ATOM 1524 O O . ILE A 1 195 ? 4.919 -4.432 -19.369 1.00 95.69 195 ILE A O 1
ATOM 1528 N N . ALA A 1 196 ? 6.214 -2.691 -19.929 1.00 95.62 196 ALA A N 1
ATOM 1529 C CA . ALA A 1 196 ? 5.229 -1.646 -19.642 1.00 95.62 196 ALA A CA 1
ATOM 1530 C C . ALA A 1 196 ? 4.538 -1.088 -20.899 1.00 95.62 196 ALA A C 1
ATOM 1532 O O . ALA A 1 196 ? 3.673 -0.213 -20.794 1.00 95.62 196 ALA A O 1
ATOM 1533 N N . GLN A 1 197 ? 4.895 -1.576 -22.089 1.00 93.88 197 GLN A N 1
ATOM 1534 C CA . GLN A 1 197 ? 4.237 -1.178 -23.331 1.00 93.88 197 GLN A CA 1
ATOM 1535 C C . GLN A 1 197 ? 2.773 -1.630 -23.321 1.00 93.88 197 GLN A C 1
ATOM 1537 O O . GLN A 1 197 ? 2.474 -2.793 -23.071 1.00 93.88 197 GLN A O 1
ATOM 1542 N N . GLY A 1 198 ? 1.850 -0.698 -23.573 1.00 93.25 198 GLY A N 1
ATOM 1543 C CA . GLY A 1 198 ? 0.414 -0.991 -23.537 1.00 93.25 198 GLY A CA 1
ATOM 1544 C C . GLY A 1 198 ? -0.115 -1.375 -22.150 1.00 93.25 198 GLY A C 1
ATOM 1545 O O . GLY A 1 198 ? -1.147 -2.036 -22.079 1.00 93.25 198 GLY A O 1
ATOM 1546 N N . ARG A 1 199 ? 0.579 -0.984 -21.067 1.00 95.06 199 ARG A N 1
ATOM 1547 C CA . ARG A 1 199 ? 0.192 -1.301 -19.684 1.00 95.06 199 ARG A CA 1
ATOM 1548 C C . ARG A 1 199 ? -1.285 -0.996 -19.425 1.00 95.06 199 ARG A C 1
ATOM 1550 O O . ARG A 1 199 ? -1.727 0.142 -19.593 1.00 95.06 199 ARG A O 1
ATOM 1557 N N . ASP A 1 200 ? -2.006 -2.002 -18.937 1.00 95.56 200 ASP A N 1
ATOM 1558 C CA . ASP A 1 200 ? -3.336 -1.824 -18.368 1.00 95.56 200 ASP A CA 1
ATOM 1559 C C . ASP A 1 200 ? -3.211 -1.273 -16.942 1.00 95.56 200 ASP A C 1
ATOM 1561 O O . ASP A 1 200 ? -2.681 -1.921 -16.040 1.00 95.56 200 ASP A O 1
ATOM 1565 N N . TRP A 1 201 ? -3.673 -0.042 -16.739 1.00 95.75 201 TRP A N 1
ATOM 1566 C CA . TRP A 1 201 ? -3.657 0.618 -15.432 1.00 95.75 201 TRP A CA 1
ATOM 1567 C C . TRP A 1 201 ? -4.723 0.088 -14.467 1.00 95.75 201 TRP A C 1
ATOM 1569 O O . TRP A 1 201 ? -4.714 0.471 -13.296 1.00 95.75 201 TRP A O 1
ATOM 1579 N N . TRP A 1 202 ? -5.637 -0.754 -14.953 1.00 96.38 202 TRP A N 1
ATOM 1580 C CA . TRP A 1 202 ? -6.716 -1.362 -14.178 1.00 96.38 202 TRP A CA 1
ATOM 1581 C C . TRP A 1 202 ? -6.463 -2.839 -13.849 1.00 96.38 202 TRP A C 1
ATOM 1583 O O . TRP A 1 202 ? -7.315 -3.465 -13.218 1.00 96.38 202 TRP A O 1
ATOM 1593 N N . ASP A 1 203 ? -5.298 -3.382 -14.225 1.00 97.44 203 ASP A N 1
ATOM 1594 C CA . ASP A 1 203 ? -4.858 -4.715 -13.811 1.00 97.44 203 ASP A CA 1
ATOM 1595 C C . ASP A 1 203 ? -4.780 -4.789 -12.276 1.00 97.44 203 ASP A C 1
ATOM 1597 O O . ASP A 1 203 ? -4.180 -3.940 -11.615 1.00 97.44 203 ASP A O 1
ATOM 1601 N N . VAL A 1 204 ? -5.387 -5.823 -11.694 1.00 97.88 204 VAL A N 1
ATOM 1602 C CA . VAL A 1 204 ? -5.402 -6.060 -10.243 1.00 97.88 204 VAL A CA 1
ATOM 1603 C C . VAL A 1 204 ? -4.061 -6.566 -9.704 1.00 97.88 204 VAL A C 1
ATOM 1605 O O . VAL A 1 204 ? -3.851 -6.600 -8.490 1.00 97.88 204 VAL A O 1
ATOM 1608 N N . GLN A 1 205 ? -3.149 -6.980 -10.588 1.00 97.88 205 GLN A N 1
ATOM 1609 C CA . GLN A 1 205 ? -1.781 -7.405 -10.287 1.00 97.88 205 GLN A CA 1
ATOM 1610 C C . GLN A 1 205 ? -1.692 -8.440 -9.142 1.00 97.88 205 GLN A C 1
ATOM 1612 O O . GLN A 1 205 ? -0.849 -8.356 -8.236 1.00 97.88 205 GLN A O 1
ATOM 1617 N N . GLY A 1 206 ? -2.595 -9.426 -9.173 1.00 97.00 206 GLY A N 1
ATOM 1618 C CA . GLY A 1 206 ? -2.655 -10.530 -8.208 1.00 97.00 206 GLY A CA 1
ATOM 1619 C C . GLY A 1 206 ? -3.141 -10.143 -6.807 1.00 97.00 206 GLY A C 1
ATOM 1620 O O . GLY A 1 206 ? -2.867 -10.870 -5.853 1.00 97.00 206 GLY A O 1
ATOM 1621 N N . ARG A 1 207 ? -3.812 -8.996 -6.663 1.00 98.25 207 ARG A N 1
ATOM 1622 C CA . ARG A 1 207 ? -4.501 -8.587 -5.431 1.00 98.25 207 ARG A CA 1
ATOM 1623 C C . ARG A 1 207 ? -5.991 -8.907 -5.513 1.00 98.25 207 ARG A C 1
ATOM 1625 O O . ARG A 1 207 ? -6.567 -8.920 -6.599 1.00 98.25 207 ARG A O 1
ATOM 1632 N N . TRP A 1 208 ? -6.603 -9.123 -4.355 1.00 97.38 208 TRP A N 1
ATOM 1633 C CA . TRP A 1 208 ? -8.006 -9.512 -4.214 1.00 97.38 208 TRP A CA 1
ATOM 1634 C C . TRP A 1 208 ? -8.729 -8.583 -3.244 1.00 97.38 208 TRP A C 1
ATOM 1636 O O . TRP A 1 208 ? -8.138 -7.634 -2.739 1.00 97.38 208 TRP A O 1
ATOM 1646 N N . GLY A 1 209 ? -10.014 -8.845 -3.017 1.00 95.81 209 GLY A N 1
ATOM 1647 C CA . GLY A 1 209 ? -10.854 -8.082 -2.105 1.00 95.81 209 GLY A CA 1
ATOM 1648 C C . GLY A 1 209 ? -11.612 -6.931 -2.755 1.00 95.81 209 GLY A C 1
ATOM 1649 O O . GLY A 1 209 ? -11.457 -6.610 -3.940 1.00 95.81 209 GLY A O 1
ATOM 1650 N N . ALA A 1 210 ? -12.517 -6.343 -1.974 1.00 90.31 210 ALA A N 1
ATOM 1651 C CA . ALA A 1 210 ? -13.586 -5.488 -2.485 1.00 90.31 210 ALA A CA 1
ATOM 1652 C C . ALA A 1 210 ? -14.364 -6.177 -3.631 1.00 90.31 210 ALA A C 1
ATOM 1654 O O . ALA A 1 210 ? -14.948 -7.234 -3.423 1.00 90.31 210 ALA A O 1
ATOM 1655 N N . ARG A 1 211 ? -14.408 -5.582 -4.829 1.00 89.44 211 ARG A N 1
ATOM 1656 C CA . ARG A 1 211 ? -15.062 -6.165 -6.018 1.00 89.44 211 ARG A CA 1
ATOM 1657 C C . ARG A 1 211 ? -14.074 -6.813 -6.994 1.00 89.44 211 ARG A C 1
ATOM 1659 O O . ARG A 1 211 ? -14.461 -7.100 -8.118 1.00 89.44 211 ARG A O 1
ATOM 1666 N N . GLY A 1 212 ? -12.811 -6.998 -6.595 1.00 94.19 212 GLY A N 1
ATOM 1667 C CA . GLY A 1 212 ? -11.763 -7.483 -7.500 1.00 94.19 212 GLY A CA 1
ATOM 1668 C C . GLY A 1 212 ? -11.432 -6.482 -8.611 1.00 94.19 212 GLY A C 1
ATOM 1669 O O . GLY A 1 212 ? -11.180 -6.876 -9.740 1.00 94.19 212 GLY A O 1
ATOM 1670 N N . GLU A 1 213 ? -11.467 -5.183 -8.301 1.00 96.06 213 GLU A N 1
ATOM 1671 C CA . GLU A 1 213 ? -11.234 -4.095 -9.257 1.00 96.06 213 GLU A CA 1
ATOM 1672 C C . GLU A 1 213 ? -10.266 -3.061 -8.670 1.00 96.06 213 GLU A C 1
ATOM 1674 O O . GLU A 1 213 ? -10.347 -2.727 -7.482 1.00 96.06 213 GLU A O 1
ATOM 1679 N N . VAL A 1 214 ? -9.401 -2.492 -9.514 1.00 97.88 214 VAL A N 1
ATOM 1680 C CA . VAL A 1 214 ? -8.676 -1.255 -9.192 1.00 97.88 214 VAL A CA 1
ATOM 1681 C C . VAL A 1 214 ? -9.668 -0.086 -9.166 1.00 97.88 214 VAL A C 1
ATOM 1683 O O . VAL A 1 214 ? -10.480 0.093 -10.075 1.00 97.88 214 VAL A O 1
ATOM 1686 N N . MET A 1 215 ? -9.620 0.726 -8.112 1.00 98.06 215 MET A N 1
ATOM 1687 C CA . MET A 1 215 ? -10.568 1.816 -7.867 1.00 98.06 215 MET A CA 1
ATOM 1688 C C . MET A 1 215 ? -9.981 3.187 -8.229 1.00 98.06 215 MET A C 1
ATOM 1690 O O . MET A 1 215 ? -8.772 3.382 -8.263 1.00 98.06 215 MET A O 1
ATOM 1694 N N . ASP A 1 216 ? -10.849 4.171 -8.467 1.00 97.62 216 ASP A N 1
ATOM 1695 C CA . ASP A 1 216 ? -10.470 5.537 -8.852 1.00 97.62 216 ASP A CA 1
ATOM 1696 C C . ASP A 1 216 ? -10.866 6.534 -7.759 1.00 97.62 216 ASP A C 1
ATOM 1698 O O . ASP A 1 216 ? -12.054 6.678 -7.445 1.00 97.62 216 ASP A O 1
ATOM 1702 N N . PHE A 1 217 ? -9.895 7.263 -7.206 1.00 98.31 217 PHE A N 1
ATOM 1703 C CA . PHE A 1 217 ? -10.163 8.300 -6.208 1.00 98.31 217 PHE A CA 1
ATOM 1704 C C . PHE A 1 217 ? -11.084 9.420 -6.722 1.00 98.31 217 PHE A C 1
ATOM 1706 O O . PHE A 1 217 ? -11.832 9.981 -5.921 1.00 98.31 217 PHE A O 1
ATOM 1713 N N . ASN A 1 218 ? -11.125 9.696 -8.031 1.00 96.75 218 ASN A N 1
ATOM 1714 C CA . ASN A 1 218 ? -12.056 10.667 -8.626 1.00 96.75 218 ASN A CA 1
ATOM 1715 C C . ASN A 1 218 ? -13.530 10.230 -8.527 1.00 96.75 218 ASN A C 1
ATOM 1717 O O . ASN A 1 218 ? -14.426 11.046 -8.741 1.00 96.75 218 ASN A O 1
ATOM 1721 N N . LYS A 1 219 ? -13.799 8.949 -8.236 1.00 96.75 219 LYS A N 1
ATOM 1722 C CA . LYS A 1 219 ? -15.154 8.374 -8.149 1.00 96.75 219 LYS A CA 1
ATOM 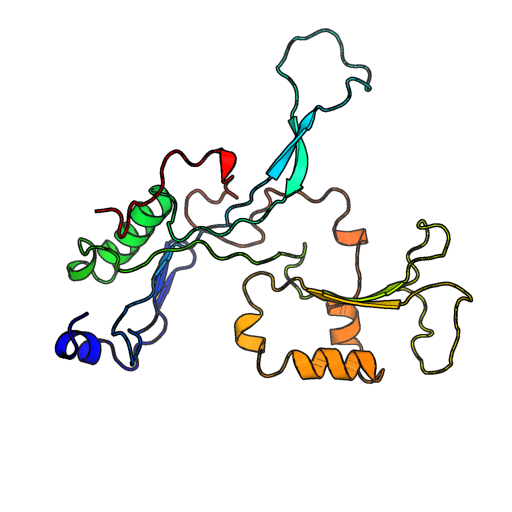1723 C C . LYS A 1 219 ? -15.618 8.139 -6.707 1.00 96.75 219 LYS A C 1
ATOM 1725 O O . LYS A 1 219 ? -16.747 7.684 -6.499 1.00 96.75 219 LYS A O 1
ATOM 1730 N N . VAL A 1 220 ? -14.775 8.429 -5.712 1.00 97.62 220 VAL A N 1
ATOM 1731 C CA . VAL A 1 220 ? -15.106 8.262 -4.290 1.00 97.62 220 VAL A CA 1
ATOM 1732 C C . VAL A 1 220 ? -16.218 9.235 -3.894 1.00 97.62 220 VAL A C 1
ATOM 1734 O O . VAL A 1 220 ? -16.064 10.445 -4.008 1.00 97.62 220 VAL A O 1
ATOM 1737 N N . GLN A 1 221 ? -17.334 8.690 -3.403 1.00 95.81 221 GLN A N 1
ATOM 1738 C CA . GLN A 1 221 ? -18.539 9.459 -3.058 1.00 95.81 221 GLN A CA 1
ATOM 1739 C C . GLN A 1 221 ? -18.475 10.121 -1.676 1.00 95.81 221 GLN A C 1
ATOM 1741 O O . GLN A 1 221 ? -19.226 11.049 -1.400 1.00 95.81 221 GLN A O 1
ATOM 1746 N N . GLY A 1 222 ? -17.597 9.646 -0.793 1.00 97.69 222 GLY A N 1
ATOM 1747 C CA . GLY A 1 222 ? -17.496 10.155 0.566 1.00 97.69 222 GLY A CA 1
ATOM 1748 C C . GLY A 1 222 ? -16.262 9.637 1.285 1.00 97.69 222 GLY A C 1
ATOM 1749 O O . GLY A 1 222 ? -15.727 8.572 0.961 1.00 97.69 222 GLY A O 1
ATOM 1750 N N . TRP A 1 223 ? -15.830 10.412 2.268 1.00 98.56 223 TRP A N 1
ATOM 1751 C CA . TRP A 1 223 ? -14.677 10.140 3.112 1.00 98.56 223 TRP A CA 1
ATOM 1752 C C . TRP A 1 223 ? -15.120 10.109 4.568 1.00 98.56 223 TRP A C 1
ATOM 1754 O O . TRP A 1 223 ? -16.129 10.717 4.921 1.00 98.56 223 TRP A O 1
ATOM 1764 N N . THR A 1 224 ? -14.357 9.417 5.402 1.00 98.44 224 THR A N 1
ATOM 1765 C CA . THR A 1 224 ? -14.497 9.518 6.854 1.00 98.44 224 THR A CA 1
ATOM 1766 C C . THR A 1 224 ? -14.291 10.965 7.322 1.00 98.44 224 THR A C 1
ATOM 1768 O O . THR A 1 224 ? -13.557 11.715 6.679 1.00 98.44 224 THR A O 1
ATOM 1771 N N . GLY A 1 225 ? -14.928 11.340 8.436 1.00 97.19 225 GLY A N 1
ATOM 1772 C CA . GLY A 1 225 ? -14.783 12.642 9.112 1.00 97.19 225 GLY A CA 1
ATOM 1773 C C . GLY A 1 225 ? -14.122 12.503 10.487 1.00 97.19 225 GLY A C 1
ATOM 1774 O O . GLY A 1 225 ? -14.607 13.034 11.478 1.00 97.19 225 GLY A O 1
ATOM 1775 N N . ILE A 1 226 ? -13.069 11.687 10.592 1.00 96.50 226 ILE A N 1
ATOM 1776 C CA . ILE A 1 226 ? -12.417 11.393 11.877 1.00 96.50 226 ILE A CA 1
ATOM 1777 C C . ILE A 1 226 ? -11.682 12.641 12.371 1.00 96.50 226 ILE A C 1
ATOM 1779 O O . ILE A 1 226 ? -10.804 13.145 11.668 1.00 96.50 226 ILE A O 1
ATOM 1783 N N . GLY A 1 227 ? -12.011 13.098 13.582 1.00 91.38 227 GLY A N 1
ATOM 1784 C CA . GLY A 1 227 ? -11.420 14.292 14.195 1.00 91.38 227 GLY A CA 1
ATOM 1785 C C . GLY A 1 227 ? -11.977 15.622 13.674 1.00 91.38 227 GLY A C 1
ATOM 1786 O O . GLY A 1 227 ? -11.378 16.658 13.946 1.00 91.38 227 GLY A O 1
ATOM 1787 N N . GLU A 1 228 ? -13.078 15.595 12.919 1.00 85.94 228 GLU A N 1
ATOM 1788 C CA . GLU A 1 228 ? -13.834 16.779 12.505 1.00 85.94 228 GLU A CA 1
ATOM 1789 C C . GLU A 1 228 ? -15.028 16.951 13.465 1.00 85.94 228 GLU A C 1
ATOM 1791 O O . GLU A 1 228 ? -16.115 16.444 13.196 1.00 85.94 228 GLU A O 1
ATOM 1796 N N . ASP A 1 229 ? -14.782 17.613 14.602 1.00 57.97 229 ASP A N 1
ATOM 1797 C CA . ASP A 1 229 ? -15.802 18.159 15.517 1.00 57.97 229 ASP A CA 1
ATOM 1798 C C . ASP A 1 229 ? -15.978 19.672 15.281 1.00 57.97 229 ASP A C 1
ATOM 1800 O O . ASP A 1 229 ? -14.955 20.355 15.019 1.00 57.97 229 ASP A O 1
#

Solvent-accessible surface area (backbone atoms only — not comparable to full-atom values): 14096 Å² total; per-residue (Å²): 88,55,72,77,59,35,61,79,36,62,94,47,73,72,51,73,43,73,52,42,23,35,41,46,48,41,39,94,86,73,24,50,67,53,71,47,55,29,44,36,45,73,45,40,70,40,73,39,80,58,77,96,80,76,98,70,84,91,69,95,67,76,88,62,66,38,78,74,48,72,58,90,80,91,46,71,32,40,45,46,71,51,53,55,38,40,35,46,48,24,52,78,75,42,51,96,54,35,82,61,82,69,93,74,48,54,67,85,86,78,42,70,38,85,84,47,46,48,34,50,31,59,47,41,50,39,90,78,76,76,51,84,50,64,82,55,75,65,64,66,85,56,84,75,68,56,85,86,43,63,79,42,82,44,82,46,27,47,36,85,63,44,75,87,38,60,94,51,51,62,54,57,54,47,27,52,75,70,61,66,50,53,70,69,60,46,67,64,15,37,78,60,68,81,74,51,65,88,60,67,88,59,63,34,81,93,44,33,15,82,86,63,49,47,39,52,59,90,70,62,90,49,60,50,67,68,92,71,129

Nearest PDB structures (foldseek):
  5oc3-assembly2_B  TM=8.956E-01  e=1.569E-18  Aspergillus fumigatus
  3dje-assembly1_A  TM=9.059E-01  e=1.098E-17  Aspergillus fumigatus
  3djd-assembly1_A  TM=9.068E-01  e=1.565E-17  Aspergillus fumigatus
  3djd-assembly2_B  TM=9.103E-01  e=2.229E-17  Aspergillus fumigatus
  5oc2-assembly2_B  TM=8.920E-01  e=2.229E-17  Aspergillus fumigatus

pLDDT: mean 87.3, std 18.35, range [42.31, 98.75]

Organism: Rosellinia necatrix (NCBI:txid77044)

Mean predicted aligned error: 8.01 Å

Secondary structure (DSSP, 8-state):
--HHHHGGGTTPPPEEETTTEEE-PPPTTT----EEE--S-EE-EEEEEPPS-S---S------EEEEEE-----SS-BHHHHHHHHHHHHHH-GGGTTSPPS----------TTS--EEEEEEB-TTS--B-TT--TTSSS----TTPPEEEEEE--TTT-GGGHHHHHHHHHHHHTT---HHHHHHHS--GGGGTT--TT--TT--STTSS-EEGGG---B--TT--